Protein AF-0000000074493614 (afdb_homodimer)

Radius of gyration: 27.32 Å; Cα contacts (8 Å, |Δi|>4): 482; chains: 2; bounding box: 63×100×77 Å

Nearest PDB structures (foldseek):
  5j7n-assembly1_A  TM=9.184E-01  e=5.157E-10  Xylella fastidiosa 9a5c
  3guf-assembly1_B  TM=9.221E-01  e=6.507E-09  Xanthomonas citri
  5ds1-assembly1_A-2  TM=8.181E-01  e=7.388E-07  Pisum sativum
  1shs-assembly1_A  TM=9.067E-01  e=5.614E-06  Methanocaldococcus jannaschii
  6ewn-assembly2_B  TM=8.206E-01  e=1.537E-06  Thermostichus vulcanus

Foldseek 3Di:
DPPPPPPPVPCPDVQCVPPPVVLVVVVCCVVPPPPPCPDDPPPPDPVVVVVVVVVVVVVVSVVLVVLVVQAWDWDWDDDPWKIKIKTFAAPDDPVQWDWDDDPQKIKIKGWFDDPDDDPPDDDDDDDHDGTIHMDIHGHDPQWAPVPKDWDDDNRMIMIITTGHDDPPPPPPPPPPD/DPPPPPPPVPCPDVQCVPPPVVLVVVVCCVVPPPPPCPPDPPPPDPVVVVVVVVVVVVVVSVVLVVLVVQAWDWDWDDDPWKIKIKTFAAPDDPVQWDWDDDPQKIKIKGWFDDPDDDPPDDDDDDDHDGTIHMDIGGHDPQWAPVPWDWDDDNRMIMIITTGHPDPPPPPPPPPPD

InterPro domains:
  IPR002068 Alpha crystallin/Hsp20 domain [PF00011] (76-173)
  IPR002068 Alpha crystallin/Hsp20 domain [PS01031] (65-177)
  IPR008978 HSP20-like chaperone [G3DSA:2.60.40.790] (35-176)
  IPR008978 HSP20-like chaperone [SSF49764] (65-174)
  IPR031107 Small heat shock protein [PTHR11527] (45-172)

Sequence (354 aa):
MSLLWNTDPLFNDPFFRTPFPSLLDGYVRSIMQPTLMIGDADSTNQEESTDLNNQQVSTRKRRDLDTFLRGPRVDVTETDKEYVIKADLPGLSKSDVQIHVSDGALTLEGERKHEHEEKTDRRHVVERSFGKFSRRIRLPPDAQVDNAKATMENGVLQIALAKKAPEKEEKKLIALLMSLLWNTDPLFNDPFFRTPFPSLLDGYVRSIMQPTLMIGDADSTNQEESTDLNNQQVSTRKRRDLDTFLRGPRVDVTETDKEYVIKADLPGLSKSDVQIHVSDGALTLEGERKHEHEEKTDRRHVVERSFGKFSRRIRLPPDAQVDNAKATMENGVLQIALAKKAPEKEEKKLIALL

Organism: Spizellomyces punctatus (strain DAOM BR117) (NCBI:txid645134)

Structure (mmCIF, N/CA/C/O backbone):
data_AF-00000000744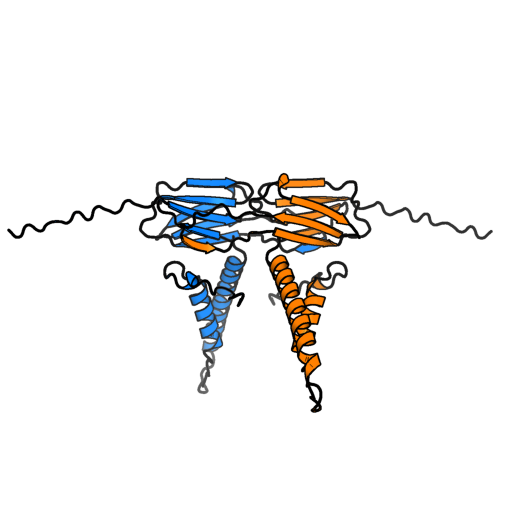93614-model_v1
#
loop_
_entity.id
_entity.type
_entity.pdbx_description
1 polymer 'SHSP domain-containing protein'
#
loop_
_atom_site.group_PDB
_atom_site.id
_atom_site.type_symbol
_atom_site.label_atom_id
_atom_site.label_alt_id
_atom_site.label_comp_id
_atom_site.label_asym_id
_atom_site.label_entity_id
_atom_site.label_seq_id
_atom_site.pdbx_PDB_ins_code
_atom_site.Cartn_x
_atom_site.Cartn_y
_atom_site.Cartn_z
_atom_site.occupancy
_atom_site.B_iso_or_equiv
_atom_site.auth_seq_id
_atom_site.auth_comp_id
_atom_site.auth_asym_id
_atom_site.auth_atom_id
_atom_site.pdbx_PDB_model_num
ATOM 1 N N . MET A 1 1 ? -20.656 9.148 -24.797 1 21.38 1 MET A N 1
ATOM 2 C CA . MET A 1 1 ? -19.812 7.961 -24.875 1 21.38 1 MET A CA 1
ATOM 3 C C . MET A 1 1 ? -19.609 7.328 -23.5 1 21.38 1 MET A C 1
ATOM 5 O O . MET A 1 1 ? -19.312 8.023 -22.531 1 21.38 1 MET A O 1
ATOM 9 N N . SER A 1 2 ? -20.328 6.156 -23.203 1 20.94 2 SER A N 1
ATOM 10 C CA . SER A 1 2 ? -20.75 5.484 -21.984 1 20.94 2 SER A CA 1
ATOM 11 C C . SER A 1 2 ? -19.562 4.969 -21.188 1 20.94 2 SER A C 1
ATOM 13 O O . SER A 1 2 ? -18.688 4.301 -21.75 1 20.94 2 SER A O 1
ATOM 15 N N . LEU A 1 3 ? -18.984 5.707 -20.359 1 24.39 3 LEU A N 1
ATOM 16 C CA . LEU A 1 3 ? -17.812 5.488 -19.5 1 24.39 3 LEU A CA 1
ATOM 17 C C . LEU A 1 3 ? -17.922 4.156 -18.766 1 24.39 3 LEU A C 1
ATOM 19 O O . LEU A 1 3 ? -18.578 4.066 -17.734 1 24.39 3 LEU A O 1
ATOM 23 N N . LEU A 1 4 ? -18.312 2.998 -19.578 1 26.44 4 LEU A N 1
ATOM 24 C CA . LEU A 1 4 ? -18.5 1.604 -19.188 1 26.44 4 LEU A CA 1
ATOM 25 C C . LEU A 1 4 ? -17.375 1.137 -18.297 1 26.44 4 LEU A C 1
ATOM 27 O O . LEU A 1 4 ? -16.203 1.282 -18.641 1 26.44 4 LEU A O 1
ATOM 31 N N . TRP A 1 5 ? -17.5 1.365 -17.047 1 30.39 5 TRP A N 1
ATOM 32 C CA . TRP A 1 5 ? -16.812 0.758 -15.922 1 30.39 5 TRP A CA 1
ATOM 33 C C . TRP A 1 5 ? -16.453 -0.697 -16.219 1 30.39 5 TRP A C 1
ATOM 35 O O . TRP A 1 5 ? -17.344 -1.518 -16.453 1 30.39 5 TRP A O 1
ATOM 45 N N . ASN A 1 6 ? -15.492 -0.91 -17.125 1 29.11 6 ASN A N 1
ATOM 46 C CA . ASN A 1 6 ? -15.055 -2.193 -17.672 1 29.11 6 ASN A CA 1
ATOM 47 C C . ASN A 1 6 ? -14.969 -3.256 -16.578 1 29.11 6 ASN A C 1
ATOM 49 O O . ASN A 1 6 ? -14.258 -3.074 -15.578 1 29.11 6 ASN A O 1
ATOM 53 N N . THR A 1 7 ? -16.047 -3.941 -16.266 1 31.11 7 THR A N 1
ATOM 54 C CA . THR A 1 7 ? -16.203 -5.242 -15.625 1 31.11 7 THR A CA 1
ATOM 55 C C . THR A 1 7 ? -15.062 -6.176 -16.016 1 31.11 7 THR A C 1
ATOM 57 O O . THR A 1 7 ? -14.977 -6.617 -17.156 1 31.11 7 THR A O 1
ATOM 60 N N . ASP A 1 8 ? -13.867 -5.848 -15.68 1 31.48 8 ASP A N 1
ATOM 61 C CA . ASP A 1 8 ? -12.711 -6.656 -16.062 1 31.48 8 ASP A CA 1
ATOM 62 C C . ASP A 1 8 ? -13 -8.148 -15.891 1 31.48 8 ASP A C 1
ATOM 64 O O . ASP A 1 8 ? -13.375 -8.594 -14.805 1 31.48 8 ASP A O 1
ATOM 68 N N . PRO A 1 9 ? -13.562 -8.859 -16.812 1 32.59 9 PRO A N 1
ATOM 69 C CA . PRO A 1 9 ? -13.781 -10.305 -16.922 1 32.59 9 PRO A CA 1
ATOM 70 C C . PRO A 1 9 ? -12.68 -11.117 -16.25 1 32.59 9 PRO A C 1
ATOM 72 O O . PRO A 1 9 ? -12.695 -12.352 -16.297 1 32.59 9 PRO A O 1
ATOM 75 N N . LEU A 1 10 ? -11.617 -10.445 -16.078 1 35 10 LEU A N 1
ATOM 76 C CA . LEU A 1 10 ? -10.445 -11.219 -15.688 1 35 10 LEU A CA 1
ATOM 77 C C . LEU A 1 10 ? -10.68 -11.93 -14.359 1 35 10 LEU A C 1
ATOM 79 O O . LEU A 1 10 ? -9.773 -12.555 -13.812 1 35 10 LEU A O 1
ATOM 83 N N . PHE A 1 11 ? -11.766 -11.688 -13.625 1 36.41 11 PHE A N 1
ATOM 84 C CA . PHE A 1 11 ? -12.078 -12.492 -12.445 1 36.41 11 PHE A CA 1
ATOM 85 C C . PHE A 1 11 ? -12.25 -13.961 -12.82 1 36.41 11 PHE A C 1
ATOM 87 O O . PHE A 1 11 ? -12.242 -14.836 -11.953 1 36.41 11 PHE A O 1
ATOM 94 N N . ASN A 1 12 ? -12.664 -14.219 -14.031 1 32.47 12 ASN A N 1
ATOM 95 C CA . ASN A 1 12 ? -13.078 -15.594 -14.312 1 32.47 12 ASN A CA 1
ATOM 96 C C . ASN A 1 12 ? -11.883 -16.484 -14.625 1 32.47 12 ASN A C 1
ATOM 98 O O . ASN A 1 12 ? -12.047 -17.547 -15.242 1 32.47 12 ASN A O 1
ATOM 102 N N . ASP A 1 13 ? -10.68 -15.953 -14.648 1 38.88 13 ASP A N 1
ATOM 103 C CA . ASP A 1 13 ? -9.672 -16.938 -15.07 1 38.88 13 ASP A CA 1
ATOM 104 C C . ASP A 1 13 ? -9.461 -17.984 -13.992 1 38.88 13 ASP A C 1
ATOM 106 O O . ASP A 1 13 ? -9.289 -17.656 -12.812 1 38.88 13 ASP A O 1
ATOM 110 N N . PRO A 1 14 ? -9.758 -19.234 -14.312 1 39.69 14 PRO A N 1
ATOM 111 C CA . PRO A 1 14 ? -9.742 -20.375 -13.375 1 39.69 14 PRO A CA 1
ATOM 112 C C . PRO A 1 14 ? -8.484 -20.406 -12.508 1 39.69 14 PRO A C 1
ATOM 114 O O . PRO A 1 14 ? -8.445 -21.109 -11.5 1 39.69 14 PRO A O 1
ATOM 117 N N . PHE A 1 15 ? -7.496 -20.016 -13.117 1 41.38 15 PHE A N 1
ATOM 118 C CA . PHE A 1 15 ? -6.344 -20.125 -12.234 1 41.38 15 PHE A CA 1
ATOM 119 C C . PHE A 1 15 ? -6.516 -19.219 -11.016 1 41.38 15 PHE A C 1
ATOM 121 O O . PHE A 1 15 ? -6.008 -19.531 -9.93 1 41.38 15 PHE A O 1
ATOM 128 N N . PHE A 1 16 ? -6.91 -18.016 -11.281 1 46.22 16 PHE A N 1
ATOM 129 C CA . PHE A 1 16 ? -6.836 -17.016 -10.227 1 46.22 16 PHE A CA 1
ATOM 130 C C . PHE A 1 16 ? -8.102 -17.031 -9.383 1 46.22 16 PHE A C 1
ATOM 132 O O . PHE A 1 16 ? -8.992 -16.203 -9.586 1 46.22 16 PHE A O 1
ATOM 139 N N . ARG A 1 17 ? -8.562 -18.188 -9.055 1 40.34 17 ARG A N 1
ATOM 140 C CA . ARG A 1 17 ? -9.719 -18.125 -8.172 1 40.34 17 ARG A CA 1
ATOM 141 C C . ARG A 1 17 ? -9.398 -17.328 -6.91 1 40.34 17 ARG A C 1
ATOM 143 O O . ARG A 1 17 ? -8.406 -17.594 -6.23 1 40.34 17 ARG A O 1
ATOM 150 N N . THR A 1 18 ? -9.828 -16.172 -6.859 1 42.91 18 THR A N 1
ATOM 151 C CA . THR A 1 18 ? -9.773 -15.375 -5.637 1 42.91 18 THR A CA 1
ATOM 152 C C . THR A 1 18 ? -10.141 -16.219 -4.426 1 42.91 18 THR A C 1
ATOM 154 O O . THR A 1 18 ? -11.055 -17.047 -4.488 1 42.91 18 THR A O 1
ATOM 157 N N . PRO A 1 19 ? -9.32 -16.344 -3.502 1 46.25 19 PRO A N 1
ATOM 158 C CA . PRO A 1 19 ? -9.719 -17.141 -2.334 1 46.25 19 PRO A CA 1
ATOM 159 C C . PRO A 1 19 ? -11.141 -16.81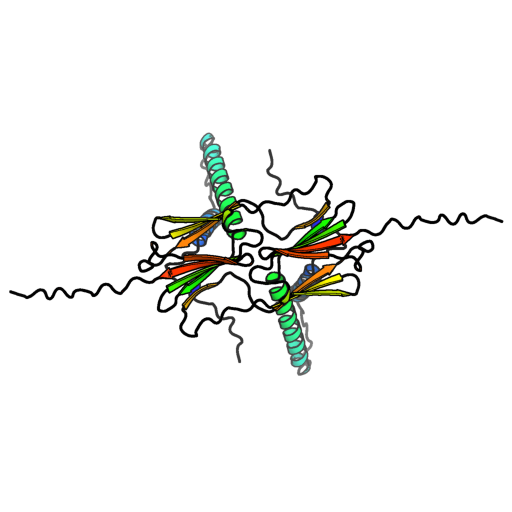2 -1.866 1 46.25 19 PRO A C 1
ATOM 161 O O . PRO A 1 19 ? -11.609 -17.391 -0.881 1 46.25 19 PRO A O 1
ATOM 164 N N . PHE A 1 20 ? -11.758 -15.898 -2.531 1 50.78 20 PHE A N 1
ATOM 165 C CA . PHE A 1 20 ? -13.031 -15.43 -1.98 1 50.78 20 PHE A CA 1
ATOM 166 C C . PHE A 1 20 ? -14.109 -16.484 -2.152 1 50.78 20 PHE A C 1
ATOM 168 O O . PHE A 1 20 ? -15.086 -16.516 -1.396 1 50.78 20 PHE A O 1
ATOM 175 N N . PRO A 1 21 ? -13.938 -17.234 -3.129 1 47.12 21 PRO A N 1
ATOM 176 C CA . PRO A 1 21 ? -15.172 -18.016 -3.244 1 47.12 21 PRO A CA 1
ATOM 177 C C . PRO A 1 21 ? -15.469 -18.844 -1.994 1 47.12 21 PRO A C 1
ATOM 179 O O . PRO A 1 21 ? -16.625 -18.938 -1.569 1 47.12 21 PRO A O 1
ATOM 182 N N . SER A 1 22 ? -14.383 -19.453 -1.645 1 49.44 22 SER A N 1
ATOM 183 C CA . SER A 1 22 ? -14.695 -20.391 -0.567 1 49.44 22 SER A CA 1
ATOM 184 C C . SER A 1 22 ? -15.078 -19.656 0.71 1 49.44 22 SER A C 1
ATOM 186 O O . SER A 1 22 ? -15.961 -20.109 1.451 1 49.44 22 SER A O 1
ATOM 188 N N . LEU A 1 23 ? -14.336 -18.531 0.885 1 49.84 23 LEU A N 1
ATOM 189 C CA . LEU A 1 23 ? -14.695 -17.781 2.08 1 49.84 23 LEU A CA 1
ATOM 190 C C . LEU A 1 23 ? -16.109 -17.219 1.961 1 49.84 23 LEU A C 1
ATOM 192 O O . LEU A 1 23 ? -16.875 -17.25 2.92 1 49.84 23 LEU A O 1
ATOM 196 N N . LEU A 1 24 ? -16.344 -16.688 0.795 1 56.03 24 LEU A N 1
ATOM 197 C CA . LEU A 1 24 ? -17.688 -16.188 0.552 1 56.03 24 LEU A CA 1
ATOM 198 C C . LEU A 1 24 ? -18.703 -17.328 0.54 1 56.03 24 LEU A C 1
ATOM 200 O O . LEU A 1 24 ? -19.828 -17.172 1.029 1 56.03 24 LEU A O 1
ATOM 204 N N . ASP A 1 25 ? -18.234 -18.375 0.046 1 51.41 25 ASP A N 1
ATOM 205 C CA . ASP A 1 25 ? -19.125 -19.531 0 1 51.41 25 ASP A CA 1
ATOM 206 C C . ASP A 1 25 ? -19.438 -20.047 1.406 1 51.41 25 ASP A C 1
ATOM 208 O O . ASP A 1 25 ? -20.578 -20.344 1.725 1 51.41 25 ASP A O 1
ATOM 212 N N . GLY A 1 26 ? -18.391 -20.188 2.236 1 48.47 26 GLY A N 1
ATOM 213 C CA . GLY A 1 26 ? -18.641 -20.594 3.611 1 48.47 26 GLY A CA 1
ATOM 214 C C . GLY A 1 26 ? -19.469 -19.609 4.391 1 48.47 26 GLY A C 1
ATOM 215 O O . GLY A 1 26 ? -20.359 -20 5.16 1 48.47 26 GLY A O 1
ATOM 216 N N . TYR A 1 27 ? -19.141 -18.344 4.129 1 51.03 27 TYR A N 1
ATOM 217 C CA . TYR A 1 27 ? -19.922 -17.297 4.758 1 51.03 27 TYR A CA 1
ATOM 218 C C . TYR A 1 27 ? -21.359 -17.312 4.238 1 51.03 27 TYR A C 1
ATOM 220 O O . TYR A 1 27 ? -22.312 -17.156 5.016 1 51.03 27 TYR A O 1
ATOM 228 N N . VAL A 1 28 ? -21.453 -17.359 2.973 1 51.97 28 VAL A N 1
ATOM 229 C CA . VAL A 1 28 ? -22.766 -17.422 2.357 1 51.97 28 VAL A CA 1
ATOM 230 C C . VAL A 1 28 ? -23.5 -18.672 2.832 1 51.97 28 VAL A C 1
ATOM 232 O O . VAL A 1 28 ? -24.703 -18.625 3.121 1 51.97 28 VAL A O 1
ATOM 235 N N . ARG A 1 29 ? -22.828 -19.734 2.9 1 50 29 ARG A N 1
ATOM 236 C CA . ARG A 1 29 ? -23.469 -20.953 3.373 1 50 29 ARG A CA 1
ATOM 237 C C . ARG A 1 29 ? -23.906 -20.828 4.824 1 50 29 ARG A C 1
ATOM 239 O O . ARG A 1 29 ? -24.984 -21.281 5.199 1 50 29 ARG A O 1
ATOM 246 N N . SER A 1 30 ? -23.078 -20.203 5.613 1 48.66 30 SER A N 1
ATOM 247 C CA . SER A 1 30 ? -23.438 -20.016 7.012 1 48.66 30 SER A CA 1
ATOM 248 C C . SER A 1 30 ? -24.594 -19.031 7.152 1 48.66 30 SER A C 1
ATOM 250 O O . SER A 1 30 ? -25.422 -19.172 8.055 1 48.66 30 SER A O 1
ATOM 252 N N . ILE A 1 31 ? -24.594 -17.969 6.199 1 49.72 31 ILE A N 1
ATOM 253 C CA . ILE A 1 31 ? -25.672 -17 6.242 1 49.72 31 ILE A CA 1
ATOM 254 C C . ILE A 1 31 ? -26.938 -17.625 5.625 1 49.72 31 ILE A C 1
ATOM 256 O O . ILE A 1 31 ? -28.047 -17.406 6.117 1 49.72 31 ILE A O 1
ATOM 260 N N . MET A 1 32 ? -26.75 -18.25 4.613 1 49.72 32 MET A N 1
ATOM 261 C CA . MET A 1 32 ? -27.922 -18.781 3.926 1 49.72 32 MET A CA 1
ATOM 262 C C . MET A 1 32 ? -28.516 -19.953 4.695 1 49.72 32 MET A C 1
ATOM 264 O O . MET A 1 32 ? -29.672 -20.297 4.508 1 49.72 32 MET A O 1
ATOM 268 N N . GLN A 1 33 ? -27.656 -20.875 5.199 1 42.72 33 GLN A N 1
ATOM 269 C CA . GLN A 1 33 ? -28.312 -22.016 5.812 1 42.72 33 GLN A CA 1
ATOM 270 C C . GLN A 1 33 ? -29.062 -21.609 7.074 1 42.72 33 GLN A C 1
ATOM 272 O O . GLN A 1 33 ? -28.453 -21.188 8.062 1 42.72 33 GLN A O 1
ATOM 277 N N . PRO A 1 34 ? -30.219 -21.031 6.828 1 41.03 34 PRO A N 1
ATOM 278 C CA . PRO A 1 34 ? -31.047 -20.953 8.039 1 41.03 34 PRO A CA 1
ATOM 279 C C . PRO A 1 34 ? -31.156 -22.297 8.766 1 41.03 34 PRO A C 1
ATOM 281 O O . PRO A 1 34 ? -31.5 -23.312 8.148 1 41.03 34 PRO A O 1
ATOM 284 N N . THR A 1 35 ? -30.109 -22.703 9.523 1 40.62 35 THR A N 1
ATOM 285 C CA . THR A 1 35 ? -30.422 -23.922 10.266 1 40.62 35 THR A CA 1
AT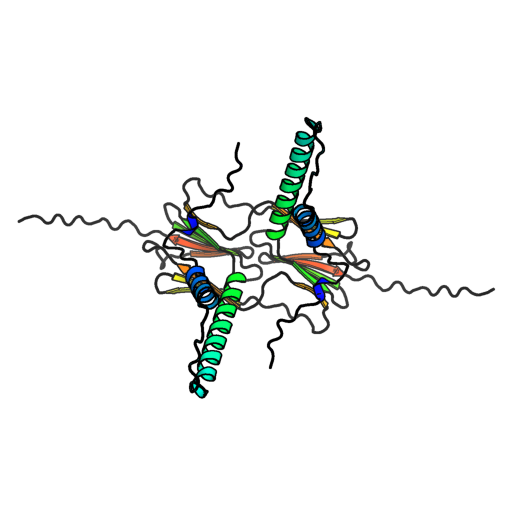OM 286 C C . THR A 1 35 ? -31.812 -23.828 10.883 1 40.62 35 THR A C 1
ATOM 288 O O . THR A 1 35 ? -32.062 -23 11.766 1 40.62 35 THR A O 1
ATOM 291 N N . LEU A 1 36 ? -32.781 -23.781 10.094 1 39.53 36 LEU A N 1
ATOM 292 C CA . LEU A 1 36 ? -34.094 -24.078 10.719 1 39.53 36 LEU A CA 1
ATOM 293 C C . LEU A 1 36 ? -34 -25.328 11.586 1 39.53 36 LEU A C 1
ATOM 295 O O . LEU A 1 36 ? -33.75 -26.422 11.086 1 39.53 36 LEU A O 1
ATOM 299 N N . MET A 1 37 ? -33.219 -25.312 12.695 1 40.53 37 MET A N 1
ATOM 300 C CA . MET A 1 37 ? -33.312 -26.391 13.68 1 40.53 37 MET A CA 1
ATOM 301 C C . MET A 1 37 ? -34.781 -26.625 14.039 1 40.53 37 MET A C 1
ATOM 303 O O . MET A 1 37 ? -35.438 -25.766 14.617 1 40.53 37 MET A O 1
ATOM 307 N N . ILE A 1 38 ? -35.5 -27.078 13.086 1 39.19 38 ILE A N 1
ATOM 308 C CA . ILE A 1 38 ? -36.688 -27.75 13.578 1 39.19 38 ILE A CA 1
ATOM 309 C C . ILE A 1 38 ? -36.281 -28.781 14.641 1 39.19 38 ILE A C 1
ATOM 311 O O . ILE A 1 38 ? -35.812 -29.859 14.312 1 39.19 38 ILE A O 1
ATOM 315 N N . GLY A 1 39 ? -35.312 -28.484 15.555 1 37.88 39 GLY A N 1
ATOM 316 C CA . GLY A 1 39 ? -35.094 -29.453 16.609 1 37.88 39 GLY A CA 1
ATOM 317 C C . GLY A 1 39 ? -36.344 -29.938 17.281 1 37.88 39 GLY A C 1
ATOM 318 O O . GLY A 1 39 ? -37.281 -29.156 17.531 1 37.88 39 GLY A O 1
ATOM 319 N N . ASP A 1 40 ? -36.781 -31.125 16.938 1 40.69 40 ASP A N 1
ATOM 320 C CA . ASP A 1 40 ? -37.469 -31.953 17.922 1 40.69 40 ASP A CA 1
ATOM 321 C C . ASP A 1 40 ? -36.844 -31.797 19.312 1 40.69 40 ASP A C 1
ATOM 323 O O . ASP A 1 40 ? -35.688 -31.375 19.438 1 40.69 40 ASP A O 1
ATOM 327 N N . ALA A 1 41 ? -37.625 -32 20.531 1 35.94 41 ALA A N 1
ATOM 328 C CA . ALA A 1 41 ? -37.562 -31.75 21.969 1 35.94 41 ALA A CA 1
ATOM 329 C C . ALA A 1 41 ? -36.219 -32.219 22.547 1 35.94 41 ALA A C 1
ATOM 331 O O . ALA A 1 41 ? -35.625 -31.531 23.375 1 35.94 41 ALA A O 1
ATOM 332 N N . ASP A 1 42 ? -35.812 -33.531 22.531 1 39.38 42 ASP A N 1
ATOM 333 C CA . ASP A 1 42 ? -34.906 -34 23.594 1 39.38 42 ASP A CA 1
ATOM 334 C C . ASP A 1 42 ? -33.469 -33.531 23.328 1 39.38 42 ASP A C 1
ATOM 336 O O . ASP A 1 42 ? -32.531 -34.219 23.672 1 39.38 42 ASP A O 1
ATOM 340 N N . SER A 1 43 ? -33.125 -32.781 22.297 1 45.91 43 SER A N 1
ATOM 341 C CA . SER A 1 43 ? -31.797 -32.531 21.75 1 45.91 43 SER A CA 1
ATOM 342 C C . SER A 1 43 ? -30.984 -31.625 22.656 1 45.91 43 SER A C 1
ATOM 344 O O . SER A 1 43 ? -30.969 -30.406 22.453 1 45.91 43 SER A O 1
ATOM 346 N N . THR A 1 44 ? -30.922 -31.906 23.875 1 42.75 44 THR A N 1
ATOM 347 C CA . THR A 1 44 ? -30.266 -31.078 24.891 1 42.75 44 THR A CA 1
ATOM 348 C C . THR A 1 44 ? -28.828 -30.766 24.484 1 42.75 44 THR A C 1
ATOM 350 O O . THR A 1 44 ? -28.406 -29.609 24.516 1 42.75 44 THR A O 1
ATOM 353 N N . ASN A 1 45 ? -27.812 -31.688 24.844 1 43.59 45 ASN A N 1
ATOM 354 C CA . ASN A 1 45 ? -26.422 -31.422 25.219 1 43.59 45 ASN A CA 1
ATOM 355 C C . ASN A 1 45 ? -25.547 -31.156 23.984 1 43.59 45 ASN A C 1
ATOM 357 O O . ASN A 1 45 ? -24.359 -30.891 24.125 1 43.59 45 ASN A O 1
ATOM 361 N N . GLN A 1 46 ? -25.828 -31.688 22.812 1 43.84 46 GLN A N 1
ATOM 362 C CA . GLN A 1 46 ? -24.844 -31.609 21.734 1 43.84 46 GLN A CA 1
ATOM 363 C C . GLN A 1 46 ? -24.781 -30.188 21.156 1 43.84 46 GLN A C 1
ATOM 365 O O . GLN A 1 46 ? -23.953 -29.906 20.281 1 43.84 46 GLN A O 1
ATOM 370 N N . GLU A 1 47 ? -25.594 -29.375 21.516 1 50.59 47 GLU A N 1
ATOM 371 C CA . GLU A 1 47 ? -25.641 -28.047 20.906 1 50.59 47 GLU A CA 1
ATOM 372 C C . GLU A 1 47 ? -24.391 -27.234 21.234 1 50.59 47 GLU A C 1
ATOM 374 O O . GLU A 1 47 ? -23.953 -26.406 20.422 1 50.59 47 GLU A O 1
ATOM 379 N N . GLU A 1 48 ? -23.844 -27.625 22.359 1 51.41 48 GLU A N 1
ATOM 380 C CA . GLU A 1 48 ? -22.766 -26.734 22.797 1 51.41 48 GLU A CA 1
ATOM 381 C C . GLU A 1 48 ? -21.5 -26.938 21.953 1 51.41 48 GLU A C 1
ATOM 383 O O . GLU A 1 48 ? -20.812 -25.969 21.625 1 51.41 48 GLU A O 1
ATOM 388 N N . SER A 1 49 ? -21.219 -28.219 21.578 1 53.59 49 SER A N 1
ATOM 389 C CA . SER A 1 49 ? -19.969 -28.484 20.875 1 53.59 49 SER A CA 1
ATOM 390 C C . SER A 1 49 ? -20.016 -27.938 19.453 1 53.59 49 SER A C 1
ATOM 392 O O . SER A 1 49 ? -19 -27.469 18.922 1 53.59 49 SER A O 1
ATOM 394 N N . THR A 1 50 ? -21.219 -27.938 18.922 1 55.03 50 THR A N 1
ATOM 395 C CA . THR A 1 50 ? -21.344 -27.484 17.547 1 55.03 50 THR A CA 1
ATOM 396 C C . THR A 1 50 ? -21.156 -25.984 17.453 1 55.03 50 THR A C 1
ATOM 398 O O . THR A 1 50 ? -20.547 -25.484 16.5 1 55.03 50 THR A O 1
ATOM 401 N N . ASP A 1 51 ? -21.547 -25.359 18.578 1 56.5 51 ASP A N 1
ATOM 402 C CA . ASP A 1 51 ? -21.469 -23.906 18.562 1 56.5 51 ASP A CA 1
ATOM 403 C C . ASP A 1 51 ? -20.016 -23.438 18.688 1 56.5 51 ASP A C 1
ATOM 405 O O . ASP A 1 51 ? -19.609 -22.469 18.016 1 56.5 51 ASP A O 1
ATOM 409 N N . LEU A 1 52 ? -19.219 -24.281 19.422 1 57.69 52 LEU A N 1
ATOM 410 C CA . LEU A 1 52 ? -17.828 -23.891 19.625 1 57.69 52 LEU A CA 1
ATOM 411 C C . LEU A 1 52 ? -17.016 -24.078 18.359 1 57.69 52 LEU A C 1
ATOM 413 O O . LEU A 1 52 ? -16.141 -23.266 18.031 1 57.69 52 LEU A O 1
ATOM 417 N N . ASN A 1 53 ? -17.297 -25.25 17.719 1 58.72 53 ASN A N 1
ATOM 418 C CA . ASN A 1 53 ? -16.609 -25.547 16.469 1 58.72 53 ASN A CA 1
ATOM 419 C C . ASN A 1 53 ? -16.938 -24.5 15.406 1 58.72 53 ASN A C 1
ATOM 421 O O . ASN A 1 53 ? -16.047 -24.047 14.68 1 58.72 53 ASN A O 1
ATOM 425 N N . ASN A 1 54 ? -18.172 -24.125 15.422 1 62.47 54 ASN A N 1
ATOM 426 C CA . ASN A 1 54 ? -18.609 -23.125 14.445 1 62.47 54 ASN A CA 1
ATOM 427 C C . ASN A 1 54 ? -18 -21.75 14.734 1 62.47 54 ASN A C 1
ATOM 429 O O . ASN A 1 54 ? -17.625 -21.031 13.805 1 62.47 54 ASN A O 1
ATOM 433 N N . GLN A 1 55 ? -17.781 -21.562 16.016 1 63.97 55 GLN A N 1
ATOM 434 C CA . GLN A 1 55 ? -17.203 -20.281 16.406 1 63.97 55 GLN A CA 1
ATOM 435 C C . GLN A 1 55 ? -15.719 -20.219 16.047 1 63.97 55 GLN A C 1
ATOM 437 O O . GLN A 1 55 ? -15.219 -19.188 15.602 1 63.97 55 GLN A O 1
ATOM 442 N N . GLN A 1 56 ? -15.031 -21.391 16.266 1 66.5 56 GLN A N 1
ATOM 443 C CA . GLN A 1 56 ? -13.609 -21.453 15.961 1 66.5 56 GLN A CA 1
ATOM 444 C C . GLN A 1 56 ? -13.367 -21.328 14.461 1 66.5 56 GLN A C 1
ATOM 446 O O . GLN A 1 56 ? -12.438 -20.625 14.031 1 66.5 56 GLN A O 1
ATOM 451 N N . VAL A 1 57 ? -14.242 -22 13.766 1 64.56 57 VAL A N 1
ATOM 452 C CA . VAL A 1 57 ? -14.102 -21.953 12.312 1 64.56 57 VAL A CA 1
ATOM 453 C C . VAL A 1 57 ? -14.383 -20.531 11.82 1 64.56 57 VAL A C 1
ATOM 455 O O . VAL A 1 57 ? -13.688 -20.016 10.938 1 64.56 57 VAL A O 1
ATOM 458 N N . SER A 1 58 ? -15.281 -19.906 12.516 1 67.44 58 SER A N 1
ATOM 459 C CA . SER A 1 58 ? -15.672 -18.562 12.125 1 67.44 58 SER A CA 1
ATOM 460 C C . SER A 1 58 ? -14.57 -17.547 12.43 1 67.44 58 SER A C 1
ATOM 462 O O . SER A 1 58 ? -14.289 -16.672 11.617 1 67.44 58 SER A O 1
ATOM 464 N N . THR A 1 59 ? -13.828 -17.844 13.555 1 72 59 THR A N 1
ATOM 465 C CA . THR A 1 59 ? -12.789 -16.906 13.945 1 72 59 THR A CA 1
ATOM 466 C C . THR A 1 59 ? -11.578 -17.031 13.023 1 72 59 THR A C 1
ATOM 468 O O . THR A 1 59 ? -10.984 -16.031 12.625 1 72 59 THR A O 1
ATOM 471 N N . ARG A 1 60 ? -11.227 -18.219 12.68 1 68.06 60 ARG A N 1
ATOM 472 C CA . ARG A 1 60 ? -10.078 -18.438 11.805 1 68.06 60 ARG A CA 1
ATOM 473 C C . ARG A 1 60 ? -10.336 -17.875 10.414 1 68.06 60 ARG A C 1
ATOM 475 O O . ARG A 1 60 ? -9.461 -17.219 9.836 1 68.06 60 ARG A O 1
ATOM 482 N N . LYS A 1 61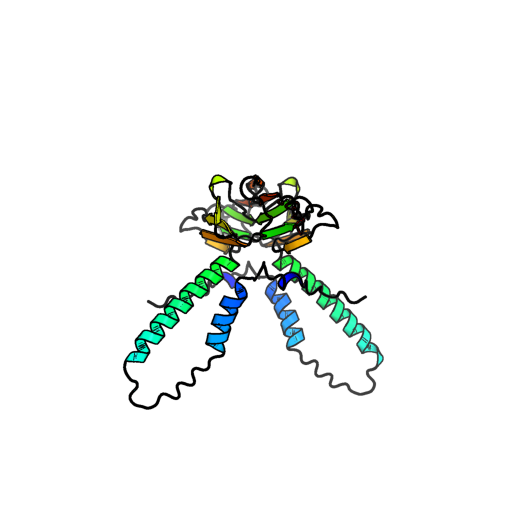 ? -11.477 -18.172 9.969 1 69.88 61 LYS A N 1
ATOM 483 C CA . LYS A 1 61 ? -11.828 -17.672 8.641 1 69.88 61 LYS A CA 1
ATOM 484 C C . LYS A 1 61 ? -11.805 -16.141 8.602 1 69.88 61 LYS A C 1
ATOM 486 O O . LYS A 1 61 ? -11.383 -15.555 7.609 1 69.88 61 LYS A O 1
ATOM 491 N N . ARG A 1 62 ? -12.172 -15.562 9.617 1 69.44 62 ARG A N 1
ATOM 492 C CA . ARG A 1 62 ? -12.18 -14.109 9.688 1 69.44 62 ARG A CA 1
ATOM 493 C C . ARG A 1 62 ? -10.766 -13.547 9.719 1 69.44 62 ARG A C 1
ATOM 495 O O . ARG A 1 62 ? -10.469 -12.539 9.07 1 69.44 62 ARG A O 1
ATOM 502 N N . ARG A 1 63 ? -9.961 -14.305 10.445 1 74.12 63 ARG A N 1
ATOM 503 C CA . ARG A 1 63 ? -8.57 -13.875 10.547 1 74.12 63 ARG A CA 1
ATOM 504 C C . ARG A 1 63 ? -7.863 -13.992 9.195 1 74.12 63 ARG A C 1
ATOM 506 O O . ARG A 1 63 ? -7.102 -13.102 8.812 1 74.12 63 ARG A O 1
ATOM 513 N N . ASP A 1 64 ? -8.109 -15.086 8.609 1 70.75 64 ASP A N 1
ATOM 514 C CA . ASP A 1 64 ? -7.52 -15.305 7.289 1 70.75 64 ASP A CA 1
ATOM 515 C C . ASP A 1 64 ? -8 -14.258 6.293 1 70.75 64 ASP A C 1
ATOM 517 O O . ASP A 1 64 ? -7.219 -13.773 5.465 1 70.75 64 ASP A O 1
ATOM 521 N N . LEU A 1 65 ? -9.25 -13.938 6.441 1 73.25 65 LEU A N 1
ATOM 522 C CA . LEU A 1 65 ? -9.82 -12.914 5.57 1 73.25 65 LEU A CA 1
ATOM 523 C C . LEU A 1 65 ? -9.188 -11.555 5.844 1 73.25 65 LEU A C 1
ATOM 525 O O . LEU A 1 65 ? -8.875 -10.805 4.914 1 73.25 65 LEU A O 1
ATOM 529 N N . ASP A 1 66 ? -9.008 -11.352 7.027 1 72 66 ASP A N 1
ATOM 530 C CA . ASP A 1 66 ? -8.398 -10.086 7.426 1 72 66 ASP A CA 1
ATOM 531 C C . ASP A 1 66 ? -6.965 -9.984 6.914 1 72 66 ASP A C 1
ATOM 533 O O . ASP A 1 66 ? -6.566 -8.953 6.367 1 72 66 ASP A O 1
ATOM 537 N N . THR A 1 67 ? -6.242 -11.07 7.066 1 72.44 67 THR A N 1
ATOM 538 C CA . THR A 1 67 ? -4.859 -11.117 6.613 1 72.44 67 THR A CA 1
ATOM 539 C C . THR A 1 67 ? -4.781 -10.945 5.098 1 72.44 67 THR A C 1
ATOM 541 O O . THR A 1 67 ? -3.895 -10.258 4.59 1 72.44 67 THR A O 1
ATOM 544 N N . PHE A 1 68 ? -5.777 -11.555 4.539 1 73.06 68 PHE A N 1
ATOM 545 C CA . PHE A 1 68 ? -5.836 -11.43 3.088 1 73.06 68 PHE A CA 1
ATOM 546 C C . PHE A 1 68 ? -6.105 -9.992 2.676 1 73.06 68 PHE A C 1
ATOM 548 O O . PHE A 1 68 ? -5.43 -9.453 1.792 1 73.06 68 PHE A O 1
ATOM 555 N N . LEU A 1 69 ? -6.934 -9.398 3.365 1 74.56 69 LEU A N 1
ATOM 556 C CA . LEU A 1 69 ? -7.352 -8.047 3.006 1 74.56 69 LEU A CA 1
ATOM 557 C C . LEU A 1 69 ? -6.266 -7.035 3.348 1 74.56 69 LEU A C 1
ATOM 559 O O . LEU A 1 69 ? -6.188 -5.973 2.732 1 74.56 69 LEU A O 1
ATOM 563 N N . ARG A 1 70 ? -5.398 -7.539 4.262 1 80.19 70 ARG A N 1
ATOM 564 C CA . ARG A 1 70 ? -4.344 -6.629 4.699 1 80.19 70 ARG A CA 1
ATOM 565 C C . ARG A 1 70 ? -3.006 -6.992 4.062 1 80.19 70 ARG A C 1
ATOM 567 O O . ARG A 1 70 ? -1.983 -6.371 4.359 1 80.19 70 ARG A O 1
ATOM 574 N N . GLY A 1 71 ? -3.049 -8.039 3.285 1 88.69 71 GLY A N 1
ATOM 575 C CA . GLY A 1 71 ? -1.826 -8.492 2.641 1 88.69 71 GLY A CA 1
ATOM 576 C C . GLY A 1 71 ? -1.384 -7.594 1.501 1 88.69 71 GLY A C 1
ATOM 577 O O . GLY A 1 71 ? -2.074 -6.633 1.157 1 88.69 71 GLY A O 1
ATOM 578 N N . PRO A 1 72 ? -0.179 -7.883 0.932 1 94.94 72 PRO A N 1
ATOM 579 C CA . PRO A 1 72 ? 0.335 -7.02 -0.135 1 94.94 72 PRO A CA 1
ATOM 580 C C . PRO A 1 72 ? -0.539 -7.047 -1.387 1 94.94 72 PRO A C 1
ATOM 582 O O . PRO A 1 72 ? -1.094 -8.094 -1.736 1 94.94 72 PRO A O 1
ATOM 585 N N . ARG A 1 73 ? -0.756 -5.926 -1.962 1 93.31 73 ARG A N 1
ATOM 586 C CA . ARG A 1 73 ? -1.351 -5.848 -3.293 1 93.31 73 ARG A CA 1
ATOM 587 C C . ARG A 1 73 ? -0.392 -6.383 -4.352 1 93.31 73 ARG A C 1
ATOM 589 O O . ARG A 1 73 ? 0.797 -6.055 -4.34 1 93.31 73 ARG A O 1
ATOM 596 N N . VAL A 1 74 ? -0.909 -7.164 -5.289 1 95.62 74 VAL A N 1
ATOM 597 C CA . VAL A 1 74 ? -0.021 -7.84 -6.23 1 95.62 74 VAL A CA 1
ATOM 598 C C . VAL A 1 74 ? -0.537 -7.648 -7.656 1 95.62 74 VAL A C 1
ATOM 600 O O . VAL A 1 74 ? -1.748 -7.605 -7.883 1 95.62 74 VAL A O 1
ATOM 603 N N . ASP A 1 75 ? 0.391 -7.5 -8.547 1 94.88 75 ASP A N 1
ATOM 604 C CA . ASP A 1 75 ? 0.116 -7.605 -9.969 1 94.88 75 ASP A CA 1
ATOM 605 C C . ASP A 1 75 ? 0.77 -8.852 -10.57 1 94.88 75 ASP A C 1
ATOM 607 O O . ASP A 1 75 ? 1.901 -9.188 -10.219 1 94.88 75 ASP A O 1
ATOM 611 N N . VAL A 1 76 ? 0.068 -9.5 -11.406 1 95.25 76 VAL A N 1
ATOM 612 C CA . VAL A 1 76 ? 0.631 -10.609 -12.172 1 95.25 76 VAL A CA 1
ATOM 613 C C . VAL A 1 76 ? 0.473 -10.336 -13.664 1 95.25 76 VAL A C 1
ATOM 615 O O . VAL A 1 76 ? -0.648 -10.242 -14.164 1 95.25 76 VAL A O 1
ATOM 618 N N . THR A 1 77 ? 1.53 -10.273 -14.359 1 94.5 77 THR A N 1
ATOM 619 C CA . THR A 1 77 ? 1.552 -9.977 -15.789 1 94.5 77 THR A CA 1
ATOM 620 C C . THR A 1 77 ? 2.232 -11.109 -16.562 1 94.5 77 THR A C 1
ATOM 622 O O . THR A 1 77 ? 3.248 -11.648 -16.109 1 94.5 77 THR A O 1
ATOM 625 N N . GLU A 1 78 ? 1.666 -11.383 -17.625 1 93.88 78 GLU A N 1
ATOM 626 C CA . GLU A 1 78 ? 2.213 -12.406 -18.516 1 93.88 78 GLU A CA 1
ATOM 627 C C . GLU A 1 78 ? 2.686 -11.797 -19.844 1 93.88 78 GLU A C 1
ATOM 629 O O . GLU A 1 78 ? 1.924 -11.102 -20.516 1 93.88 78 GLU A O 1
ATOM 634 N N . THR A 1 79 ? 3.883 -12.016 -20.203 1 92.12 79 THR A N 1
ATOM 635 C CA . THR A 1 79 ? 4.426 -11.656 -21.516 1 92.12 79 THR A CA 1
ATOM 636 C C . THR A 1 79 ? 4.68 -12.906 -22.359 1 92.12 79 THR A C 1
ATOM 638 O O . THR A 1 79 ? 4.352 -14.016 -21.938 1 92.12 79 THR A O 1
ATOM 641 N N . ASP A 1 80 ? 5.195 -12.656 -23.5 1 90.44 80 ASP A N 1
ATOM 642 C CA . ASP A 1 80 ? 5.504 -13.805 -24.344 1 90.44 80 ASP A CA 1
ATOM 643 C C . ASP A 1 80 ? 6.625 -14.648 -23.75 1 90.44 80 ASP A C 1
ATOM 645 O O . ASP A 1 80 ? 6.68 -15.859 -23.953 1 90.44 80 ASP A O 1
ATOM 649 N N . LYS A 1 81 ? 7.387 -14.07 -22.922 1 92.12 81 LYS A N 1
ATOM 650 C CA . LYS A 1 81 ? 8.602 -14.742 -22.484 1 92.12 81 LYS A CA 1
ATOM 651 C C . LYS A 1 81 ? 8.523 -15.102 -21 1 92.12 81 LYS A C 1
ATOM 653 O O . LYS A 1 81 ? 9.195 -16.031 -20.547 1 92.12 81 LYS A O 1
ATOM 658 N N . GLU A 1 82 ? 7.734 -14.344 -20.281 1 94.81 82 GLU A N 1
ATOM 659 C CA . GLU A 1 82 ? 7.82 -14.547 -18.828 1 94.81 82 GLU A CA 1
ATOM 660 C C . GLU A 1 82 ? 6.535 -14.117 -18.141 1 94.81 82 GLU A C 1
ATOM 662 O O . GLU A 1 82 ? 5.668 -13.5 -18.75 1 94.81 82 GLU A O 1
ATOM 667 N N . TYR A 1 83 ? 6.434 -14.555 -16.875 1 94.81 83 TYR A N 1
ATOM 668 C CA . TYR A 1 83 ? 5.477 -14.023 -15.898 1 94.81 83 TYR A CA 1
ATOM 669 C C . TYR A 1 83 ? 6.156 -13.078 -14.922 1 94.81 83 TYR A C 1
ATOM 671 O O . TYR A 1 83 ? 7.23 -13.383 -14.398 1 94.81 83 TYR A O 1
ATOM 679 N N . VAL A 1 84 ? 5.512 -11.977 -14.766 1 95.94 84 VAL A N 1
ATOM 680 C CA . VAL A 1 84 ? 6.066 -11.008 -13.828 1 95.94 84 VAL A CA 1
ATOM 681 C C . VAL A 1 84 ? 5.07 -10.758 -12.695 1 95.94 84 VAL A C 1
ATOM 683 O O . VAL A 1 84 ? 3.922 -10.391 -12.945 1 95.94 84 VAL A O 1
ATOM 686 N N . ILE A 1 85 ? 5.527 -10.977 -11.469 1 96.5 85 ILE A N 1
ATOM 687 C CA . ILE A 1 85 ? 4.742 -10.711 -10.266 1 96.5 85 ILE A CA 1
ATOM 688 C C . ILE A 1 85 ? 5.336 -9.516 -9.516 1 96.5 85 ILE A C 1
ATOM 690 O O . ILE A 1 85 ? 6.531 -9.508 -9.203 1 96.5 85 ILE A O 1
ATOM 694 N N . LYS A 1 86 ? 4.512 -8.555 -9.305 1 96.88 86 LYS A N 1
ATOM 695 C CA . LYS A 1 86 ? 4.926 -7.406 -8.508 1 96.88 86 LYS A CA 1
ATOM 696 C C . LYS A 1 86 ? 4.066 -7.27 -7.254 1 96.88 86 LYS A C 1
ATOM 698 O O . LYS A 1 86 ? 2.844 -7.398 -7.312 1 96.88 86 LYS A O 1
ATOM 703 N N . ALA A 1 87 ? 4.66 -7.023 -6.105 1 97.25 87 ALA A N 1
ATOM 704 C CA . ALA A 1 87 ? 3.959 -6.875 -4.832 1 97.25 87 ALA A CA 1
ATOM 705 C C . ALA A 1 87 ? 4.391 -5.602 -4.113 1 97.25 87 ALA A C 1
ATOM 707 O O . ALA A 1 87 ? 5.582 -5.293 -4.043 1 97.25 87 ALA A O 1
ATOM 708 N N . ASP A 1 88 ? 3.424 -4.898 -3.664 1 97 88 ASP A N 1
ATOM 709 C CA . ASP A 1 88 ? 3.707 -3.734 -2.83 1 97 88 ASP A CA 1
ATOM 710 C C . ASP A 1 88 ? 4.023 -4.152 -1.396 1 97 88 ASP A C 1
ATOM 712 O O . ASP A 1 88 ? 3.168 -4.703 -0.702 1 97 88 ASP A O 1
ATOM 716 N N . LEU A 1 89 ? 5.238 -3.822 -0.946 1 97.56 89 LEU A N 1
ATOM 717 C CA . LEU A 1 89 ? 5.699 -4.152 0.399 1 97.56 89 LEU A CA 1
ATOM 718 C C . LEU A 1 89 ? 6.445 -2.975 1.02 1 97.56 89 LEU A C 1
ATOM 720 O O . LEU A 1 89 ? 7.625 -3.096 1.368 1 97.56 89 LEU A O 1
ATOM 724 N N . PRO A 1 90 ? 5.758 -1.917 1.188 1 97.25 90 PRO A N 1
ATOM 725 C CA . PRO A 1 90 ? 6.441 -0.735 1.718 1 97.25 90 PRO A CA 1
ATOM 726 C C . PRO A 1 90 ? 7.039 -0.971 3.104 1 97.25 90 PRO A C 1
ATOM 728 O O . PRO A 1 90 ? 6.379 -1.543 3.975 1 97.25 90 PRO A O 1
ATOM 731 N N . GLY A 1 91 ? 8.234 -0.492 3.275 1 96.31 91 GLY A N 1
ATOM 732 C CA . GLY A 1 91 ? 8.898 -0.568 4.566 1 96.31 91 GLY A CA 1
ATOM 733 C C . GLY A 1 91 ? 9.727 -1.828 4.742 1 96.31 91 GLY A C 1
ATOM 734 O O . GLY A 1 91 ? 10.453 -1.97 5.727 1 96.31 91 GLY A O 1
ATOM 735 N N . LEU A 1 92 ? 9.648 -2.695 3.766 1 96.56 92 LEU A N 1
ATOM 736 C CA . LEU A 1 92 ? 10.344 -3.969 3.918 1 96.56 92 LEU A CA 1
ATOM 737 C C . LEU A 1 92 ? 11.539 -4.051 2.971 1 96.56 92 LEU A C 1
ATOM 739 O O . LEU A 1 92 ? 11.555 -3.389 1.932 1 96.56 92 LEU A O 1
ATOM 743 N N . SER A 1 93 ? 12.469 -4.844 3.406 1 95.38 93 SER A N 1
ATOM 744 C CA . SER A 1 93 ? 13.609 -5.195 2.568 1 95.38 93 SER A CA 1
ATOM 745 C C . SER A 1 93 ? 13.57 -6.664 2.166 1 95.38 93 SER A C 1
ATOM 747 O O . SER A 1 93 ? 12.695 -7.41 2.604 1 95.38 93 SER A O 1
ATOM 749 N N . LYS A 1 94 ? 14.523 -7.008 1.331 1 94.12 94 LYS A N 1
ATOM 750 C CA . LYS A 1 94 ? 14.602 -8.383 0.833 1 94.12 94 LYS A CA 1
ATOM 751 C C . LYS A 1 94 ? 14.711 -9.375 1.983 1 94.12 94 LYS A C 1
ATOM 753 O O . LYS A 1 94 ? 14.164 -10.477 1.909 1 94.12 94 LYS A O 1
ATOM 758 N N . SER A 1 95 ? 15.383 -8.969 3.062 1 95.12 95 SER A N 1
ATOM 759 C CA . SER A 1 95 ? 15.617 -9.867 4.184 1 95.12 95 SER A CA 1
ATOM 760 C C . SER A 1 95 ? 14.344 -10.102 4.984 1 95.12 95 SER A C 1
ATOM 762 O O . SER A 1 95 ? 14.266 -11.047 5.77 1 95.12 95 SER A O 1
ATOM 764 N N . ASP A 1 96 ? 13.352 -9.305 4.766 1 96 96 ASP A N 1
ATOM 765 C CA . ASP A 1 96 ? 12.117 -9.375 5.547 1 96 96 ASP A CA 1
ATOM 766 C C . ASP A 1 96 ? 11.086 -10.266 4.855 1 96 96 ASP A C 1
ATOM 768 O O . ASP A 1 96 ? 9.992 -10.477 5.383 1 96 96 ASP A O 1
ATOM 772 N N . VAL A 1 97 ? 11.445 -10.773 3.695 1 97 97 VAL A N 1
ATOM 773 C CA . VAL A 1 97 ? 10.445 -11.477 2.889 1 97 97 VAL A CA 1
ATOM 774 C C . VAL A 1 97 ? 10.969 -12.859 2.52 1 97 97 VAL A C 1
ATOM 776 O O . VAL A 1 97 ? 12.117 -13.016 2.115 1 97 97 VAL A O 1
ATOM 779 N N . GLN A 1 98 ? 10.133 -13.812 2.709 1 97.31 98 GLN A N 1
ATOM 780 C CA . GLN A 1 98 ? 10.406 -15.18 2.271 1 97.31 98 GLN A CA 1
ATOM 781 C C . GLN A 1 98 ? 9.5 -15.578 1.112 1 97.31 98 GLN A C 1
ATOM 783 O O . GLN A 1 98 ? 8.297 -15.305 1.139 1 97.31 98 GLN A O 1
ATOM 788 N N . ILE A 1 99 ? 10.086 -16.203 0.147 1 96.81 99 ILE A N 1
ATOM 789 C CA . ILE A 1 99 ? 9.344 -16.672 -1.023 1 96.81 99 ILE A CA 1
ATOM 790 C C . ILE A 1 99 ? 9.531 -18.172 -1.194 1 96.81 99 ILE A C 1
ATOM 792 O O . ILE A 1 99 ? 10.656 -18.672 -1.171 1 96.81 99 ILE A O 1
ATOM 796 N N . HIS A 1 100 ? 8.531 -18.859 -1.334 1 95.31 100 HIS A N 1
ATOM 797 C CA . HIS A 1 100 ? 8.648 -20.281 -1.616 1 95.31 100 HIS A CA 1
ATOM 798 C C . HIS A 1 100 ? 7.609 -20.734 -2.633 1 95.31 100 HIS A C 1
ATOM 800 O O . HIS A 1 100 ? 6.543 -20.125 -2.75 1 95.31 100 HIS A O 1
ATOM 806 N N . VAL A 1 101 ? 7.977 -21.703 -3.377 1 94.25 101 VAL A N 1
ATOM 807 C CA . VAL A 1 101 ? 7.078 -22.281 -4.367 1 94.25 101 VAL A CA 1
ATOM 808 C C . VAL A 1 101 ? 6.812 -23.75 -4.023 1 94.25 101 VAL A C 1
ATOM 810 O O . VAL A 1 101 ? 7.75 -24.531 -3.838 1 94.25 101 VAL A O 1
ATOM 813 N N . SER A 1 102 ? 5.555 -24.047 -3.877 1 93.25 102 SER A N 1
ATOM 814 C CA . SER A 1 102 ? 5.129 -25.422 -3.633 1 93.25 102 SER A CA 1
ATOM 815 C C . SER A 1 102 ? 3.723 -25.656 -4.168 1 93.25 102 SER A C 1
ATOM 817 O O . SER A 1 102 ? 2.879 -24.766 -4.145 1 93.25 102 SER A O 1
ATOM 819 N N . ASP A 1 103 ? 3.549 -26.797 -4.676 1 91.31 103 ASP A N 1
ATOM 820 C CA . ASP A 1 103 ? 2.234 -27.234 -5.141 1 91.31 103 ASP A CA 1
ATOM 821 C C . ASP A 1 103 ? 1.674 -26.266 -6.18 1 91.31 103 ASP A C 1
ATOM 823 O O . ASP A 1 103 ? 0.519 -25.844 -6.086 1 91.31 103 ASP A O 1
ATOM 827 N N . GLY A 1 104 ? 2.561 -25.75 -7.02 1 91.5 104 GLY A N 1
ATOM 828 C CA . GLY A 1 104 ? 2.141 -24.922 -8.141 1 91.5 104 GLY A CA 1
ATOM 829 C C . GLY A 1 104 ? 1.785 -23.5 -7.734 1 91.5 104 GLY A C 1
ATOM 830 O O . GLY A 1 104 ? 1.102 -22.797 -8.477 1 91.5 104 GLY A O 1
ATOM 831 N N . ALA A 1 105 ? 2.213 -23.188 -6.535 1 94.81 105 ALA A N 1
ATOM 832 C CA . ALA A 1 105 ? 1.873 -21.844 -6.074 1 94.81 105 ALA A CA 1
ATOM 833 C C . ALA A 1 105 ? 3.088 -21.156 -5.461 1 94.81 105 ALA A C 1
ATOM 835 O O . ALA A 1 105 ? 3.922 -21.797 -4.824 1 94.81 105 ALA A O 1
ATOM 836 N N . LEU A 1 106 ? 3.148 -19.938 -5.719 1 96.06 106 LEU A N 1
ATOM 837 C CA . LEU A 1 106 ? 4.152 -19.094 -5.09 1 96.06 106 LEU A CA 1
ATOM 838 C C . LEU A 1 106 ? 3.592 -18.438 -3.832 1 96.06 106 LEU A C 1
ATOM 840 O O . LEU A 1 106 ? 2.504 -17.859 -3.859 1 96.06 106 LEU A O 1
ATOM 844 N N . THR A 1 107 ? 4.238 -18.578 -2.715 1 95.19 107 THR A N 1
ATOM 845 C CA . THR A 1 107 ? 3.793 -17.969 -1.463 1 95.19 107 THR A CA 1
ATOM 846 C C . THR A 1 107 ? 4.781 -16.906 -0.992 1 95.19 107 THR A C 1
ATOM 848 O O . THR A 1 107 ? 5.98 -17.172 -0.886 1 95.19 107 THR A O 1
ATOM 851 N N . LEU A 1 108 ? 4.277 -15.758 -0.824 1 95.94 108 LEU A N 1
ATOM 852 C CA . LEU A 1 108 ? 5.027 -14.648 -0.247 1 95.94 108 LEU A CA 1
ATOM 853 C C . LEU A 1 108 ? 4.68 -14.461 1.227 1 95.94 108 LEU A C 1
ATOM 855 O O . LEU A 1 108 ? 3.51 -14.297 1.578 1 95.94 108 LEU A O 1
ATOM 859 N N . GLU A 1 109 ? 5.75 -14.508 2.07 1 96.06 109 GLU A N 1
ATOM 860 C CA . GLU A 1 109 ? 5.492 -14.336 3.498 1 96.06 109 GLU A CA 1
ATOM 861 C C . GLU A 1 109 ? 6.496 -13.367 4.125 1 96.06 109 GLU A C 1
ATOM 863 O O . GLU A 1 109 ? 7.66 -13.32 3.715 1 96.06 109 GLU A O 1
ATOM 868 N N . GLY A 1 110 ? 6.016 -12.711 5.176 1 95 110 GLY A N 1
ATOM 869 C CA . GLY A 1 110 ? 6.852 -11.805 5.949 1 95 110 GLY A CA 1
ATOM 870 C C . GLY A 1 110 ? 6.098 -11.102 7.062 1 95 110 GLY A C 1
ATOM 871 O O . GLY A 1 110 ? 4.965 -11.461 7.375 1 95 110 GLY A O 1
ATOM 872 N N . GLU A 1 111 ? 6.832 -10.188 7.656 1 94.12 111 GLU A N 1
ATOM 873 C CA . GLU A 1 111 ? 6.223 -9.414 8.742 1 94.12 111 GLU A CA 1
ATOM 874 C C . GLU A 1 111 ? 6.656 -7.953 8.688 1 94.12 111 GLU A C 1
ATOM 876 O O . GLU A 1 111 ? 7.852 -7.656 8.609 1 94.12 111 GLU A O 1
ATOM 881 N N . ARG A 1 112 ? 5.695 -7.145 8.633 1 93.12 112 ARG A N 1
ATOM 882 C CA . ARG A 1 112 ? 5.953 -5.715 8.781 1 93.12 112 ARG A CA 1
ATOM 883 C C . ARG A 1 112 ? 5.789 -5.273 10.227 1 93.12 112 ARG A C 1
ATOM 885 O O . ARG A 1 112 ? 4.672 -5.246 10.75 1 93.12 112 ARG A O 1
ATOM 892 N N . LYS A 1 113 ? 6.797 -4.836 10.812 1 89.5 113 LYS A N 1
ATOM 893 C CA . LYS A 1 113 ? 6.762 -4.484 12.227 1 89.5 113 LYS A CA 1
ATOM 894 C C . LYS A 1 113 ? 6.383 -3.02 12.422 1 89.5 113 LYS A C 1
ATOM 896 O O . LYS A 1 113 ? 6.793 -2.158 11.641 1 89.5 113 LYS A O 1
ATOM 901 N N . HIS A 1 114 ? 5.531 -2.881 13.438 1 81.81 114 HIS A N 1
ATOM 902 C CA . HIS A 1 114 ? 5.195 -1.513 13.82 1 81.81 114 HIS A CA 1
ATOM 903 C C . HIS A 1 114 ? 6.348 -0.85 14.562 1 81.81 114 HIS A C 1
ATOM 905 O O . HIS A 1 114 ? 6.992 -1.48 15.406 1 81.81 114 HIS A O 1
ATOM 911 N N . GLU A 1 115 ? 6.879 0.148 13.992 1 69 115 GLU A N 1
ATOM 912 C CA . GLU A 1 115 ? 7.898 0.823 14.789 1 69 115 GLU A CA 1
ATOM 913 C C . GLU A 1 115 ? 7.375 1.151 16.188 1 69 115 GLU A C 1
ATOM 915 O O . GLU A 1 115 ? 6.188 1.421 16.359 1 69 115 GLU A O 1
ATOM 920 N N . HIS A 1 116 ? 8.203 0.757 17.188 1 61.03 116 HIS A N 1
ATOM 921 C CA . HIS A 1 116 ? 7.926 0.859 18.609 1 61.03 116 HIS A CA 1
ATOM 922 C C . HIS A 1 116 ? 7.426 2.252 18.984 1 61.03 116 HIS A C 1
ATOM 924 O O . HIS A 1 116 ? 8.094 3.25 18.688 1 61.03 116 HIS A O 1
ATOM 930 N N . GLU A 1 117 ? 6.164 2.334 18.859 1 62.34 117 GLU A N 1
ATOM 931 C CA . GLU A 1 117 ? 5.629 3.559 19.453 1 62.34 117 GLU A CA 1
ATOM 932 C C . GLU A 1 117 ? 5.57 3.463 20.969 1 62.34 117 GLU A C 1
ATOM 934 O O . GLU A 1 117 ? 5.328 2.387 21.516 1 62.34 117 GLU A O 1
ATOM 939 N N . GLU A 1 118 ? 6.25 4.363 21.5 1 66 118 GLU A N 1
ATOM 940 C CA . GLU A 1 118 ? 6.199 4.438 22.953 1 66 118 GLU A CA 1
ATOM 941 C C . GLU A 1 118 ? 4.762 4.473 23.453 1 66 118 GLU A C 1
ATOM 943 O O . GLU A 1 118 ? 3.854 4.887 22.734 1 66 118 GLU A O 1
ATOM 948 N N . LYS A 1 119 ? 4.594 3.828 24.5 1 65.94 119 LYS A N 1
ATOM 949 C CA . LYS A 1 119 ? 3.297 3.75 25.172 1 65.94 119 LYS A CA 1
ATOM 950 C C . LYS A 1 119 ? 2.645 5.125 25.281 1 65.94 119 LYS A C 1
ATOM 952 O O . LYS A 1 119 ? 1.418 5.238 25.266 1 65.94 119 LYS A O 1
ATOM 957 N N . THR A 1 120 ? 3.482 6.16 25.219 1 74.44 120 THR A N 1
ATOM 958 C CA . THR A 1 120 ? 2.945 7.5 25.438 1 74.44 120 THR A CA 1
ATOM 959 C C . THR A 1 120 ? 2.547 8.141 24.109 1 74.44 120 THR A C 1
ATOM 961 O O . THR A 1 120 ? 1.923 9.203 24.094 1 74.44 120 THR A O 1
ATOM 964 N N . ASP A 1 121 ? 2.818 7.562 23.062 1 83.88 121 ASP A N 1
ATOM 965 C CA . ASP A 1 121 ? 2.537 8.172 21.766 1 83.88 121 ASP A CA 1
ATOM 966 C C . ASP A 1 121 ? 1.048 8.094 21.438 1 83.88 121 ASP A C 1
ATOM 968 O O . ASP A 1 121 ? 0.385 7.105 21.766 1 83.88 121 ASP A O 1
ATOM 972 N N . ARG A 1 122 ? 0.59 9.258 21.016 1 89.56 122 ARG A N 1
ATOM 973 C CA . ARG A 1 122 ? -0.797 9.281 20.562 1 89.56 122 ARG A CA 1
ATOM 974 C C . ARG A 1 122 ? -0.885 9.055 19.047 1 89.56 122 ARG A C 1
ATOM 976 O O . ARG A 1 122 ? -0.253 9.773 18.266 1 89.56 122 ARG A O 1
ATOM 983 N N . ARG A 1 123 ? -1.697 8.07 18.688 1 89.81 123 ARG A N 1
ATOM 984 C CA . ARG A 1 123 ? -1.917 7.793 17.281 1 89.81 123 ARG A CA 1
ATOM 985 C C . ARG A 1 123 ? -3.219 8.414 16.781 1 89.81 123 ARG A C 1
ATOM 987 O O . ARG A 1 123 ? -4.305 7.98 17.172 1 89.81 123 ARG A O 1
ATOM 994 N N . HIS A 1 124 ? -3.021 9.281 15.922 1 91.06 124 HIS A N 1
ATOM 995 C CA . HIS A 1 124 ? -4.191 10 15.43 1 91.06 124 HIS A CA 1
ATOM 996 C C . HIS A 1 124 ? -4.797 9.305 14.219 1 91.06 124 HIS A C 1
ATOM 998 O O . HIS A 1 124 ? -6.023 9.25 14.07 1 91.06 124 HIS A O 1
ATOM 1004 N N . VAL A 1 125 ? -4.035 8.758 13.344 1 90.81 125 VAL A N 1
ATOM 1005 C CA . VAL A 1 125 ? -4.461 8.055 12.141 1 90.81 125 VAL A CA 1
ATOM 1006 C C . VAL A 1 125 ? -3.607 6.805 11.945 1 90.81 125 VAL A C 1
ATOM 1008 O O . VAL A 1 125 ? -2.381 6.859 12.055 1 90.81 125 VAL A O 1
ATOM 1011 N N . VAL A 1 126 ? -4.23 5.73 11.742 1 91.69 126 VAL A N 1
ATOM 1012 C CA . VAL A 1 126 ? -3.537 4.477 11.469 1 91.69 126 VAL A CA 1
ATOM 1013 C C . VAL A 1 126 ? -4.168 3.791 10.258 1 91.69 126 VAL A C 1
ATOM 1015 O O . VAL A 1 126 ? -5.199 3.125 10.383 1 91.69 126 VAL A O 1
ATOM 1018 N N . GLU A 1 127 ? -3.58 4.008 9.117 1 91.44 127 GLU A N 1
ATOM 1019 C CA . GLU A 1 127 ? -4.105 3.402 7.895 1 91.44 127 GLU A CA 1
ATOM 1020 C C . GLU A 1 127 ? -3.174 2.311 7.375 1 91.44 127 GLU A C 1
ATOM 1022 O O . GLU A 1 127 ? -3.598 1.429 6.625 1 91.44 127 GLU A O 1
ATOM 1027 N N . ARG A 1 128 ? -1.911 2.375 7.727 1 93.38 128 ARG A N 1
ATOM 1028 C CA . ARG A 1 128 ? -0.91 1.447 7.211 1 93.38 128 ARG A CA 1
ATOM 1029 C C . ARG A 1 128 ? -1.04 0.079 7.875 1 93.38 128 ARG A C 1
ATOM 1031 O O . ARG A 1 128 ? -1.403 -0.017 9.047 1 93.38 128 ARG A O 1
ATOM 1038 N N . SER A 1 129 ? -0.735 -0.879 7.074 1 89.88 129 SER A N 1
ATOM 1039 C CA . SER A 1 129 ? -0.886 -2.246 7.559 1 89.88 129 SER A CA 1
ATOM 1040 C C . SER A 1 129 ? 0.415 -2.766 8.164 1 89.88 129 SER A C 1
ATOM 1042 O O . SER A 1 129 ? 1.498 -2.504 7.637 1 89.88 129 SER A O 1
ATOM 1044 N N . PHE A 1 130 ? 0.215 -3.467 9.25 1 90.69 130 PHE A N 1
ATOM 1045 C CA . PHE A 1 130 ? 1.343 -4.09 9.938 1 90.69 130 PHE A CA 1
ATOM 1046 C C . PHE A 1 130 ? 1.023 -5.535 10.297 1 90.69 130 PHE A C 1
ATOM 1048 O O . PHE A 1 130 ? -0.135 -5.957 10.242 1 90.69 130 PHE A O 1
ATOM 1055 N N . GLY A 1 131 ? 2.162 -6.273 10.672 1 90.19 131 GLY A N 1
ATOM 1056 C CA . GLY A 1 131 ? 2.002 -7.66 11.086 1 90.19 131 GLY A CA 1
ATOM 1057 C C . GLY A 1 131 ? 2.457 -8.648 10.031 1 90.19 131 GLY A C 1
ATOM 1058 O O . GLY A 1 131 ? 3.086 -8.266 9.039 1 90.19 131 GLY A O 1
ATOM 1059 N N . LYS A 1 132 ? 2.174 -9.828 10.383 1 92.25 132 LYS A N 1
ATOM 1060 C CA . LYS A 1 132 ? 2.531 -10.906 9.461 1 92.25 132 LYS A CA 1
ATOM 1061 C C . LYS A 1 132 ? 1.579 -10.953 8.273 1 92.25 132 LYS A C 1
ATOM 1063 O O . LYS A 1 132 ? 0.397 -10.633 8.398 1 92.25 132 LYS A O 1
ATOM 1068 N N . PHE A 1 133 ? 2.078 -11.336 7.195 1 91.44 133 PHE A N 1
ATOM 1069 C CA . PHE A 1 133 ? 1.242 -11.539 6.016 1 91.44 133 PHE A CA 1
ATOM 1070 C C . PHE A 1 133 ? 1.668 -12.789 5.262 1 91.44 133 PHE A C 1
ATOM 1072 O O . PHE A 1 133 ? 2.795 -13.266 5.418 1 91.44 133 PHE A O 1
ATOM 1079 N N . SER A 1 134 ? 0.779 -13.258 4.484 1 92.5 134 SER A N 1
ATOM 1080 C CA . SER A 1 134 ? 0.996 -14.375 3.574 1 92.5 134 SER A CA 1
ATOM 1081 C C . SER A 1 134 ? 0.132 -14.242 2.324 1 92.5 134 SER A C 1
ATOM 1083 O O . SER A 1 134 ? -1.093 -14.141 2.416 1 92.5 134 SER A O 1
ATOM 1085 N N . ARG A 1 135 ? 0.826 -14.172 1.179 1 94 135 ARG A N 1
ATOM 1086 C CA . ARG A 1 135 ? 0.116 -14.086 -0.093 1 94 135 ARG A CA 1
ATOM 1087 C C . ARG A 1 135 ? 0.454 -15.273 -0.991 1 94 135 ARG A C 1
ATOM 1089 O O . ARG A 1 135 ? 1.625 -15.516 -1.292 1 94 135 ARG A O 1
ATOM 1096 N N . ARG A 1 136 ? -0.541 -15.922 -1.4 1 92.94 136 ARG A N 1
ATOM 1097 C CA . ARG A 1 136 ? -0.35 -17.094 -2.26 1 92.94 136 ARG A CA 1
ATOM 1098 C C . ARG A 1 136 ? -0.856 -16.812 -3.672 1 92.94 136 ARG A C 1
ATOM 1100 O O . ARG A 1 136 ? -1.983 -16.344 -3.854 1 92.94 136 ARG A O 1
ATOM 1107 N N . ILE A 1 137 ? -0.039 -17.188 -4.66 1 93.12 137 ILE A N 1
ATOM 1108 C CA . ILE A 1 137 ? -0.348 -16.938 -6.062 1 93.12 137 ILE A CA 1
ATOM 1109 C C . ILE A 1 137 ? -0.176 -18.219 -6.867 1 93.12 137 ILE A C 1
ATOM 1111 O O . ILE A 1 137 ? 0.915 -18.797 -6.906 1 93.12 137 ILE A O 1
ATOM 1115 N N . ARG A 1 138 ? -1.147 -18.609 -7.465 1 94.62 138 ARG A N 1
ATOM 1116 C CA . ARG A 1 138 ? -1.055 -19.797 -8.305 1 94.62 138 ARG A CA 1
ATOM 1117 C C . ARG A 1 138 ? -0.257 -19.5 -9.57 1 94.62 138 ARG A C 1
ATOM 1119 O O . ARG A 1 138 ? -0.435 -18.469 -10.203 1 94.62 138 ARG A O 1
ATOM 1126 N N . LEU A 1 139 ? 0.498 -20.484 -9.898 1 94.69 139 LEU A N 1
ATOM 1127 C CA . LEU A 1 139 ? 1.351 -20.312 -11.07 1 94.69 139 LEU A CA 1
ATOM 1128 C C . LEU A 1 139 ? 0.872 -21.188 -12.227 1 94.69 139 LEU A C 1
ATOM 1130 O O . LEU A 1 139 ? 0.432 -22.312 -12.016 1 94.69 139 LEU A O 1
ATOM 1134 N N . PRO A 1 140 ? 1.018 -20.578 -13.391 1 92.81 140 PRO A N 1
ATOM 1135 C CA . PRO A 1 140 ? 0.731 -21.438 -14.547 1 92.81 140 PRO A CA 1
ATOM 1136 C C . PRO A 1 140 ? 1.715 -22.594 -14.68 1 92.81 140 PRO A C 1
ATOM 1138 O O . PRO A 1 140 ? 2.865 -22.484 -14.25 1 92.81 140 PRO A O 1
ATOM 1141 N N . PRO A 1 141 ? 1.209 -23.641 -15.352 1 91.12 141 PRO A N 1
ATOM 1142 C CA . PRO A 1 141 ? 2.057 -24.828 -15.445 1 91.12 141 PRO A CA 1
ATOM 1143 C C . PRO A 1 141 ? 3.336 -24.578 -16.25 1 91.12 141 PRO A C 1
ATOM 1145 O O . PRO A 1 141 ? 4.324 -25.297 -16.062 1 91.12 141 PRO A O 1
ATOM 1148 N N . ASP A 1 142 ? 3.4 -23.672 -17.094 1 93.12 142 ASP A N 1
ATOM 1149 C CA . ASP A 1 142 ? 4.566 -23.469 -17.953 1 93.12 142 ASP A CA 1
ATOM 1150 C C . ASP A 1 142 ? 5.516 -22.438 -17.344 1 93.12 142 ASP A C 1
ATOM 1152 O O . ASP A 1 142 ? 6.457 -22 -18.016 1 93.12 142 ASP A O 1
ATOM 1156 N N . ALA A 1 143 ? 5.277 -22.016 -16.156 1 94.94 143 ALA A N 1
ATOM 1157 C CA . ALA A 1 143 ? 6.207 -21.125 -15.461 1 94.94 143 ALA A CA 1
ATOM 1158 C C . ALA A 1 143 ? 7.441 -21.875 -14.984 1 94.94 143 ALA A C 1
ATOM 1160 O O . ALA A 1 143 ? 7.328 -22.938 -14.359 1 94.94 143 ALA A O 1
ATOM 1161 N N . GLN A 1 144 ? 8.602 -21.375 -15.281 1 94.19 144 GLN A N 1
ATOM 1162 C CA . GLN A 1 144 ? 9.844 -21.984 -14.828 1 94.19 144 GLN A CA 1
ATOM 1163 C C . GLN A 1 144 ? 10.273 -21.422 -13.469 1 94.19 144 GLN A C 1
ATOM 1165 O O . GLN A 1 144 ? 10.727 -20.281 -13.383 1 94.19 144 GLN A O 1
ATOM 1170 N N . VAL A 1 145 ? 10.25 -22.219 -12.445 1 92.06 145 VAL A N 1
ATOM 1171 C CA . VAL A 1 145 ? 10.477 -21.781 -11.07 1 92.06 145 VAL A CA 1
ATOM 1172 C C . VAL A 1 145 ? 11.977 -21.766 -10.773 1 92.06 145 VAL A C 1
ATOM 1174 O O . VAL A 1 145 ? 12.453 -20.891 -10.039 1 92.06 145 VAL A O 1
ATOM 1177 N N . ASP A 1 146 ? 12.734 -22.609 -11.312 1 89.75 146 ASP A N 1
ATOM 1178 C CA . ASP A 1 146 ? 14.156 -22.766 -11.008 1 89.75 146 ASP A CA 1
ATOM 1179 C C . ASP A 1 146 ? 14.953 -21.531 -11.43 1 89.75 146 ASP A C 1
ATOM 1181 O O . ASP A 1 146 ? 15.969 -21.219 -10.812 1 89.75 146 ASP A O 1
ATOM 1185 N N . ASN A 1 147 ? 14.453 -20.797 -12.375 1 86 147 ASN A N 1
ATOM 1186 C CA . ASN A 1 147 ? 15.172 -19.625 -12.883 1 86 147 ASN A CA 1
ATOM 1187 C C . ASN A 1 147 ? 14.5 -18.328 -12.461 1 86 147 ASN A C 1
ATOM 1189 O O . ASN A 1 147 ? 14.711 -17.281 -13.078 1 86 147 ASN A O 1
ATOM 1193 N N . ALA A 1 148 ? 13.828 -18.438 -11.453 1 92.44 148 ALA A N 1
ATOM 1194 C CA . ALA A 1 148 ? 13.086 -17.25 -11.039 1 92.44 148 ALA A CA 1
ATOM 1195 C C . ALA A 1 148 ? 14.023 -16.188 -10.469 1 92.44 148 ALA A C 1
ATOM 1197 O O . ALA A 1 148 ? 14.969 -16.516 -9.742 1 92.44 148 ALA A O 1
ATOM 1198 N N . LYS A 1 149 ? 13.844 -15.008 -10.883 1 94.31 149 LYS A N 1
ATOM 1199 C CA . LYS A 1 149 ? 14.594 -13.859 -10.383 1 94.31 149 LYS A CA 1
ATOM 1200 C C . LYS A 1 149 ? 13.703 -12.914 -9.578 1 94.31 149 LYS A C 1
ATOM 1202 O O . LYS A 1 149 ? 12.586 -12.602 -10 1 94.31 149 LYS A O 1
ATOM 1207 N N . ALA A 1 150 ? 14.25 -12.508 -8.398 1 96.12 150 ALA A N 1
ATOM 1208 C CA . ALA A 1 150 ? 13.477 -11.602 -7.555 1 96.12 150 ALA A CA 1
ATOM 1209 C C . ALA A 1 150 ? 14.305 -10.375 -7.172 1 96.12 150 ALA A C 1
ATOM 1211 O O . ALA A 1 150 ? 15.484 -10.5 -6.836 1 96.12 150 ALA A O 1
ATOM 1212 N N . THR A 1 151 ? 13.727 -9.234 -7.281 1 96.81 151 THR A N 1
ATOM 1213 C CA . THR A 1 151 ? 14.367 -7.992 -6.875 1 96.81 151 THR A CA 1
ATOM 1214 C C . THR A 1 151 ? 13.445 -7.176 -5.973 1 96.81 151 THR A C 1
ATOM 1216 O O . THR A 1 151 ? 12.219 -7.355 -6.004 1 96.81 151 THR A O 1
ATOM 1219 N N . MET A 1 152 ? 14.023 -6.395 -5.078 1 96.06 152 MET A N 1
ATOM 1220 C CA . MET A 1 152 ? 13.297 -5.484 -4.199 1 96.06 152 MET A CA 1
ATOM 1221 C C . MET A 1 152 ? 13.812 -4.055 -4.348 1 96.06 152 MET A C 1
ATOM 1223 O O . MET A 1 152 ? 14.992 -3.789 -4.102 1 96.06 152 MET A O 1
ATOM 1227 N N . GLU A 1 153 ? 12.883 -3.176 -4.836 1 95.81 153 GLU A N 1
ATOM 1228 C CA . GLU A 1 153 ? 13.258 -1.773 -4.996 1 95.81 153 GLU A CA 1
ATOM 1229 C C . GLU A 1 153 ? 12.141 -0.846 -4.523 1 95.81 153 GLU A C 1
ATOM 1231 O O . GLU A 1 153 ? 10.984 -1.008 -4.922 1 95.81 153 GLU A O 1
ATOM 1236 N N . ASN A 1 154 ? 12.469 0.045 -3.631 1 96.69 154 ASN A N 1
ATOM 1237 C CA . ASN A 1 154 ? 11.539 1.066 -3.162 1 96.69 154 ASN A CA 1
ATOM 1238 C C . ASN A 1 154 ? 10.234 0.45 -2.67 1 96.69 154 ASN A C 1
ATOM 1240 O O . ASN A 1 154 ? 9.148 0.934 -3.004 1 96.69 154 ASN A O 1
ATOM 1244 N N . GLY A 1 155 ? 10.375 -0.632 -2.018 1 97 155 GLY A N 1
ATOM 1245 C CA . GLY A 1 155 ? 9.227 -1.245 -1.364 1 97 155 GLY A CA 1
ATOM 1246 C C . GLY A 1 155 ? 8.375 -2.066 -2.309 1 97 155 GLY A C 1
ATOM 1247 O O . GLY A 1 155 ? 7.219 -2.373 -2 1 97 155 GLY A O 1
ATOM 1248 N N . VAL A 1 156 ? 8.93 -2.338 -3.514 1 97.62 156 VAL A N 1
ATOM 1249 C CA . VAL A 1 156 ? 8.219 -3.193 -4.461 1 97.62 156 VAL A CA 1
ATOM 1250 C C . VAL A 1 156 ? 9.055 -4.441 -4.75 1 97.62 156 VAL A C 1
ATOM 1252 O O . VAL A 1 156 ? 10.211 -4.34 -5.152 1 97.62 156 VAL A O 1
ATOM 1255 N N . LEU A 1 157 ? 8.453 -5.559 -4.543 1 98.06 157 LEU A N 1
ATOM 1256 C CA . LEU A 1 157 ? 9.055 -6.836 -4.914 1 98.06 157 LEU A CA 1
ATOM 1257 C C . LEU A 1 157 ? 8.672 -7.223 -6.34 1 98.06 157 LEU A C 1
ATOM 1259 O O . LEU A 1 157 ? 7.5 -7.156 -6.711 1 98.06 157 LEU A O 1
ATOM 1263 N N . GLN A 1 158 ? 9.625 -7.59 -7.082 1 97.5 158 GLN A N 1
ATOM 1264 C CA . GLN A 1 158 ? 9.359 -8.086 -8.43 1 97.5 158 GLN A CA 1
ATOM 1265 C C . GLN A 1 158 ? 9.945 -9.477 -8.625 1 97.5 158 GLN A C 1
ATOM 1267 O O . GLN A 1 158 ? 11.125 -9.711 -8.352 1 97.5 158 GLN A O 1
ATOM 1272 N N . ILE A 1 159 ? 9.148 -10.344 -9.086 1 97.44 159 ILE A N 1
ATOM 1273 C CA . ILE A 1 159 ? 9.57 -11.703 -9.391 1 97.44 159 ILE A CA 1
ATOM 1274 C C . ILE A 1 159 ? 9.305 -12.016 -10.859 1 97.44 159 ILE A C 1
ATOM 1276 O O . ILE A 1 159 ? 8.195 -11.805 -11.359 1 97.44 159 ILE A O 1
ATOM 1280 N N . ALA A 1 160 ? 10.273 -12.523 -11.508 1 97.06 160 ALA A N 1
ATOM 1281 C CA . ALA A 1 160 ? 10.148 -12.906 -12.906 1 97.06 160 ALA A CA 1
ATOM 1282 C C . ALA A 1 160 ? 10.367 -14.406 -13.094 1 97.06 160 ALA A C 1
ATOM 1284 O O . ALA A 1 160 ? 11.352 -14.961 -12.609 1 97.06 160 ALA A O 1
ATOM 1285 N N . LEU A 1 161 ? 9.383 -14.984 -13.789 1 96.69 161 LEU A N 1
ATOM 1286 C CA . LEU A 1 161 ? 9.461 -16.406 -14.094 1 96.69 161 LEU A CA 1
ATOM 1287 C C . LEU A 1 161 ? 9.414 -16.641 -15.602 1 96.69 161 LEU A C 1
ATOM 1289 O O . LEU A 1 161 ? 8.422 -16.281 -16.25 1 96.69 161 LEU A O 1
ATOM 1293 N N . ALA A 1 162 ? 10.383 -17.312 -16.109 1 96.19 162 ALA A N 1
ATOM 1294 C CA . ALA A 1 162 ? 10.398 -17.609 -17.531 1 96.19 162 ALA A CA 1
ATOM 1295 C C . ALA A 1 162 ? 9.328 -18.641 -17.891 1 96.19 162 ALA A C 1
ATOM 1297 O O . ALA A 1 162 ? 8.914 -19.438 -17.031 1 96.19 162 ALA A O 1
ATOM 1298 N N . LYS A 1 163 ? 8.891 -18.547 -19.109 1 93.44 163 LYS A N 1
ATOM 1299 C CA . LYS A 1 163 ? 7.988 -19.578 -19.625 1 93.44 163 LYS A CA 1
ATOM 1300 C C . LYS A 1 163 ? 8.766 -20.781 -20.172 1 93.44 163 LYS A C 1
ATOM 1302 O O . LYS A 1 163 ? 9.797 -20.594 -20.828 1 93.44 163 LYS A O 1
ATOM 1307 N N . LYS A 1 164 ? 8.211 -21.906 -19.891 1 90.12 164 LYS A N 1
ATOM 1308 C CA . LYS A 1 164 ? 8.82 -23.109 -20.469 1 90.12 164 LYS A CA 1
ATOM 1309 C C . LYS A 1 164 ? 8.594 -23.172 -21.969 1 90.12 164 LYS A C 1
ATOM 1311 O O . LYS A 1 164 ? 7.535 -22.781 -22.469 1 90.12 164 LYS A O 1
ATOM 1316 N N . ALA A 1 165 ? 9.633 -23.562 -22.703 1 80.19 165 ALA A N 1
ATOM 1317 C CA . ALA A 1 165 ? 9.516 -23.766 -24.141 1 80.19 165 ALA A CA 1
ATOM 1318 C C . ALA A 1 165 ? 8.484 -24.844 -24.469 1 80.19 165 ALA A C 1
ATOM 1320 O O . ALA A 1 165 ? 8.328 -25.812 -23.703 1 80.19 165 ALA A O 1
ATOM 1321 N N . PRO A 1 166 ? 7.625 -24.391 -25.375 1 72.25 166 PRO A N 1
ATOM 1322 C CA . PRO A 1 166 ? 6.668 -25.438 -25.766 1 72.25 166 PRO A CA 1
ATOM 1323 C C . PRO A 1 166 ? 7.336 -26.781 -26.047 1 72.25 166 PRO A C 1
ATOM 1325 O O . PRO A 1 166 ? 8.422 -26.812 -26.641 1 72.25 166 PRO A O 1
ATOM 1328 N N . GLU A 1 167 ? 7.246 -27.672 -25.078 1 60.16 167 GLU A N 1
ATOM 1329 C CA . GLU A 1 167 ? 7.762 -29 -25.391 1 60.16 167 GLU A CA 1
ATOM 1330 C C . GLU A 1 167 ? 7.422 -29.406 -26.828 1 60.16 167 GLU A C 1
ATOM 1332 O O . GLU A 1 167 ? 6.297 -29.203 -27.281 1 60.16 167 GLU A O 1
ATOM 1337 N N . LYS A 1 168 ? 8.398 -29.312 -27.688 1 55.69 168 LYS A N 1
ATOM 1338 C CA . LYS A 1 168 ? 8.18 -29.859 -29.016 1 55.69 168 LYS A CA 1
ATOM 1339 C C . LYS A 1 168 ? 7.34 -31.141 -28.953 1 55.69 168 LYS A C 1
ATOM 1341 O O . LYS A 1 168 ? 7.68 -32.062 -28.219 1 55.69 168 LYS A O 1
ATOM 1346 N N . GLU A 1 169 ? 6.066 -30.922 -28.922 1 52.62 169 GLU A N 1
ATOM 1347 C CA . GLU A 1 169 ? 5.309 -32.156 -29.125 1 52.62 169 GLU A CA 1
ATOM 1348 C C . GLU A 1 169 ? 6.059 -33.125 -30.031 1 52.62 169 GLU A C 1
ATOM 1350 O O . GLU A 1 169 ? 6.352 -32.781 -31.188 1 52.62 169 GLU A O 1
ATOM 1355 N N . GLU A 1 170 ? 7.039 -33.688 -29.562 1 50.91 170 GLU A N 1
ATOM 1356 C CA . GLU A 1 170 ? 7.551 -34.781 -30.391 1 50.91 170 GLU A CA 1
ATOM 1357 C C . GLU A 1 170 ? 6.41 -35.594 -30.969 1 50.91 170 GLU A C 1
ATOM 1359 O O . GLU A 1 170 ? 5.629 -36.188 -30.234 1 50.91 170 GLU A O 1
ATOM 1364 N N . LYS A 1 171 ? 5.773 -35.062 -31.922 1 53.12 171 LYS A N 1
ATOM 1365 C CA . LYS A 1 171 ? 4.844 -35.906 -32.688 1 53.12 171 LYS A CA 1
ATOM 1366 C C . LYS A 1 171 ? 5.402 -37.312 -32.875 1 53.12 171 LYS A C 1
ATOM 1368 O O . LYS A 1 171 ? 6.438 -37.5 -33.531 1 53.12 171 LYS A O 1
ATOM 1373 N N . LYS A 1 172 ? 5.234 -38 -31.844 1 56.16 172 LYS A N 1
ATOM 1374 C CA . LYS A 1 172 ? 5.57 -39.406 -32.062 1 56.16 172 LYS A CA 1
ATOM 1375 C C . LYS A 1 172 ? 4.836 -39.969 -33.25 1 56.16 172 LYS A C 1
ATOM 1377 O O . LYS A 1 172 ? 3.605 -40 -33.312 1 56.16 172 LYS A O 1
ATOM 1382 N N . LEU A 1 173 ? 5.34 -39.688 -34.344 1 53.66 173 LEU A N 1
ATOM 1383 C CA . LEU A 1 173 ? 4.805 -40.375 -35.5 1 53.66 173 LEU A CA 1
ATOM 1384 C C . LEU A 1 173 ? 4.734 -41.875 -35.219 1 53.66 173 LEU A C 1
ATOM 1386 O O . LEU A 1 173 ? 5.723 -42.5 -34.812 1 53.66 173 LEU A O 1
ATOM 1390 N N . ILE A 1 174 ? 3.662 -42.219 -34.625 1 55.44 174 ILE A N 1
ATOM 1391 C CA . ILE A 1 174 ? 3.479 -43.656 -34.531 1 55.44 174 ILE A CA 1
ATOM 1392 C C . ILE A 1 174 ? 3.631 -44.281 -35.938 1 55.44 174 ILE A C 1
ATOM 1394 O O . ILE A 1 174 ? 2.861 -43.969 -36.844 1 55.44 174 ILE A O 1
ATOM 1398 N N . ALA A 1 175 ? 4.789 -44.5 -36.25 1 50.25 175 ALA A N 1
ATOM 1399 C CA . ALA A 1 175 ? 4.957 -45.281 -37.469 1 50.25 175 ALA A CA 1
ATOM 1400 C C . ALA A 1 175 ? 4.09 -46.531 -37.438 1 50.25 175 ALA A C 1
ATOM 1402 O O . ALA A 1 175 ? 4.105 -47.281 -36.469 1 50.25 175 ALA A O 1
ATOM 1403 N N . LEU A 1 176 ? 2.861 -46.344 -37.906 1 54.97 176 LEU A N 1
ATOM 1404 C CA . LEU A 1 176 ? 2.133 -47.594 -38.156 1 54.97 176 LEU A CA 1
ATOM 1405 C C . LEU A 1 176 ? 3.01 -48.594 -38.875 1 54.97 176 LEU A C 1
ATOM 1407 O O . LEU A 1 176 ? 3.586 -48.281 -39.906 1 54.97 176 LEU A O 1
ATOM 1411 N N . LEU A 1 177 ? 3.85 -49.281 -38.062 1 44.91 177 LEU A N 1
ATOM 1412 C CA . LEU A 1 177 ? 4.312 -50.469 -38.75 1 44.91 177 LEU A CA 1
ATOM 1413 C C . LEU A 1 177 ? 3.137 -51.312 -39.25 1 44.91 177 LEU A C 1
ATOM 1415 O O . LEU A 1 177 ? 2.145 -51.469 -38.531 1 44.91 177 LEU A O 1
ATOM 1419 N N . MET B 1 1 ? -13.93 -13.844 28.391 1 21.38 1 MET B N 1
ATOM 1420 C CA . MET B 1 1 ? -13.406 -12.484 28.312 1 21.38 1 MET B CA 1
ATOM 1421 C C . MET B 1 1 ? -13.641 -11.898 26.922 1 21.38 1 MET B C 1
ATOM 1423 O O . MET B 1 1 ? -13.367 -12.547 25.922 1 21.38 1 MET B O 1
ATOM 1427 N N . SER B 1 2 ? -14.648 -10.938 26.781 1 20.77 2 SER B N 1
ATOM 1428 C CA . SER B 1 2 ? -15.43 -10.438 25.641 1 20.77 2 SER B CA 1
ATOM 1429 C C . SER B 1 2 ? -14.547 -9.695 24.641 1 20.77 2 SER B C 1
ATOM 1431 O O . SER B 1 2 ? -13.773 -8.82 25.031 1 20.77 2 SER B O 1
ATOM 1433 N N . LEU B 1 3 ? -13.977 -10.281 23.688 1 23.83 3 LEU B N 1
ATOM 1434 C CA . LEU B 1 3 ? -13.062 -9.836 22.641 1 23.83 3 LEU B CA 1
ATOM 1435 C C . LEU B 1 3 ? -13.609 -8.602 21.938 1 23.83 3 LEU B C 1
ATOM 1437 O O . LEU B 1 3 ? -14.406 -8.719 21 1 23.83 3 LEU B O 1
ATOM 1441 N N . LEU B 1 4 ? -14.148 -7.559 22.781 1 26.06 4 LEU B N 1
ATOM 1442 C CA . LEU B 1 4 ? -14.75 -6.285 22.406 1 26.06 4 LEU B CA 1
ATOM 1443 C C . LEU B 1 4 ? -13.891 -5.582 21.359 1 26.06 4 LEU B C 1
ATOM 1445 O O . LEU B 1 4 ? -12.688 -5.391 21.547 1 26.06 4 LEU B O 1
ATOM 1449 N N . TRP B 1 5 ? -14.094 -5.891 20.141 1 29.44 5 TRP B N 1
ATOM 1450 C CA . TRP B 1 5 ? -13.711 -5.211 18.906 1 29.44 5 TRP B CA 1
ATOM 1451 C C . TRP B 1 5 ? -13.727 -3.697 19.094 1 29.44 5 TRP B C 1
ATOM 1453 O O . TRP B 1 5 ? -14.773 -3.113 19.391 1 29.44 5 TRP B O 1
ATOM 1463 N N . ASN B 1 6 ? -12.742 -3.17 19.844 1 28.59 6 ASN B N 1
ATOM 1464 C CA . ASN B 1 6 ? -12.562 -1.794 20.312 1 28.59 6 ASN B CA 1
ATOM 1465 C C . ASN B 1 6 ? -12.875 -0.792 19.203 1 28.59 6 ASN B C 1
ATOM 1467 O O . ASN B 1 6 ? -12.297 -0.871 18.109 1 28.59 6 ASN B O 1
ATOM 1471 N N . THR B 1 7 ? -14.109 -0.348 19.047 1 30.7 7 THR B N 1
ATOM 1472 C CA . THR B 1 7 ? -14.656 0.846 18.406 1 30.7 7 THR B CA 1
ATOM 1473 C C . THR B 1 7 ? -13.711 2.033 18.594 1 30.7 7 THR B C 1
ATOM 1475 O O . THR B 1 7 ? -13.57 2.553 19.703 1 30.7 7 THR B O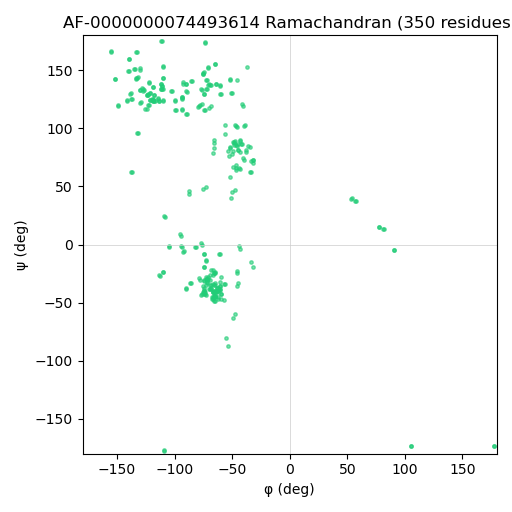 1
ATOM 1478 N N . ASP B 1 8 ? -12.523 1.964 18.094 1 31.28 8 ASP B N 1
ATOM 1479 C CA . ASP B 1 8 ? -11.539 3.025 18.297 1 31.28 8 ASP B CA 1
ATOM 1480 C C . ASP B 1 8 ? -12.172 4.402 18.125 1 31.28 8 ASP B C 1
ATOM 1482 O O . ASP B 1 8 ? -12.781 4.684 17.078 1 31.28 8 ASP B O 1
ATOM 1486 N N . PRO B 1 9 ? -12.711 5.059 19.109 1 32.31 9 PRO B N 1
ATOM 1487 C CA . PRO B 1 9 ? -13.242 6.418 19.203 1 32.31 9 PRO B CA 1
ATOM 1488 C C . PRO B 1 9 ? -12.469 7.414 18.328 1 32.31 9 PRO B C 1
ATOM 1490 O O . PRO B 1 9 ? -12.75 8.617 18.375 1 32.31 9 PRO B O 1
ATOM 1493 N N . LEU B 1 10 ? -11.359 6.965 17.938 1 33.84 10 LEU B N 1
ATOM 1494 C CA . LEU B 1 10 ? -10.469 7.945 17.328 1 33.84 10 LEU B CA 1
ATOM 1495 C C . LEU B 1 10 ? -11.109 8.547 16.078 1 33.84 10 LEU B C 1
ATOM 1497 O O . LEU B 1 10 ? -10.461 9.312 15.359 1 33.84 10 LEU B O 1
ATOM 1501 N N . PHE B 1 11 ? -12.227 8.086 15.578 1 35.91 11 PHE B N 1
ATOM 1502 C CA . PHE B 1 11 ? -12.914 8.766 14.484 1 35.91 11 PHE B CA 1
ATOM 1503 C C . PHE B 1 11 ? -13.312 10.18 14.891 1 35.91 11 PHE B C 1
ATOM 1505 O O . PHE B 1 11 ? -13.594 11.023 14.031 1 35.91 11 PHE B O 1
ATOM 1512 N N . ASN B 1 12 ? -13.617 10.383 16.156 1 32.28 12 ASN B N 1
ATOM 1513 C CA . ASN B 1 12 ? -14.242 11.656 16.5 1 32.28 12 ASN B CA 1
ATOM 1514 C C . ASN B 1 12 ? -13.211 12.766 16.641 1 32.28 12 ASN B C 1
ATOM 1516 O O . ASN B 1 12 ? -13.461 13.773 17.312 1 32.28 12 ASN B O 1
ATOM 1520 N N . ASP B 1 13 ? -11.93 12.477 16.484 1 38.78 13 ASP B N 1
ATOM 1521 C CA . ASP B 1 13 ? -11.07 13.617 16.781 1 38.78 13 ASP B CA 1
ATOM 1522 C C . ASP B 1 13 ? -11.242 14.719 15.734 1 38.78 13 ASP B C 1
ATOM 1524 O O . ASP B 1 13 ? -11.234 14.438 14.531 1 38.78 13 ASP B O 1
ATOM 1528 N N . PRO B 1 14 ? -11.68 15.883 16.172 1 39.06 14 PRO B N 1
ATOM 1529 C CA . PRO B 1 14 ? -12.031 17.031 15.312 1 39.06 14 PRO B CA 1
ATOM 1530 C C . PRO B 1 14 ? -11 17.297 14.227 1 39.06 14 PRO B C 1
ATOM 1532 O O . PRO B 1 14 ? -11.266 18.031 13.281 1 39.06 14 PRO B O 1
ATOM 1535 N N . PHE B 1 15 ? -9.867 17.016 14.625 1 41.72 15 PHE B N 1
ATOM 1536 C CA . PHE B 1 15 ? -8.945 17.328 13.539 1 41.72 15 PHE B CA 1
ATOM 1537 C C . PHE B 1 15 ? -9.242 16.469 12.312 1 41.72 15 PHE B C 1
ATOM 1539 O O . PHE B 1 15 ? -8.961 16.875 11.188 1 41.72 15 PHE B O 1
ATOM 1546 N N . PHE B 1 16 ? -9.445 15.211 12.562 1 45.25 16 PHE B N 1
ATOM 1547 C CA . PHE B 1 16 ? -9.438 14.266 11.453 1 45.25 16 PHE B CA 1
ATOM 1548 C C . PHE B 1 16 ? -10.82 14.148 10.828 1 45.25 16 PHE B C 1
ATOM 1550 O O . PHE B 1 16 ? -11.586 13.242 11.172 1 45.25 16 PHE B O 1
ATOM 1557 N N . ARG B 1 17 ? -11.453 15.242 10.594 1 39.84 17 ARG B N 1
ATOM 1558 C CA . ARG B 1 17 ? -12.695 14.992 9.859 1 39.84 17 ARG B CA 1
ATOM 1559 C C . ARG B 1 17 ? -12.422 14.234 8.562 1 39.84 17 ARG B C 1
ATOM 1561 O O . ARG B 1 17 ? -11.625 14.68 7.734 1 39.84 17 ARG B O 1
ATOM 1568 N N . THR B 1 18 ? -12.547 12.992 8.617 1 42.19 18 THR B N 1
ATOM 1569 C CA . THR B 1 18 ? -12.516 12.195 7.395 1 42.19 18 THR B CA 1
ATOM 1570 C C . THR B 1 18 ? -13.281 12.883 6.27 1 42.19 18 THR B C 1
ATOM 1572 O O . THR B 1 18 ? -14.352 13.445 6.5 1 42.19 18 THR B O 1
ATOM 1575 N N . PRO B 1 19 ? -12.68 13.195 5.223 1 45.41 19 PRO B N 1
ATOM 1576 C CA . PRO B 1 19 ? -13.477 13.805 4.16 1 45.41 19 PRO B CA 1
ATOM 1577 C C . PRO B 1 19 ? -14.82 13.102 3.945 1 45.41 19 PRO B C 1
ATOM 1579 O O . PRO B 1 19 ? -15.586 13.484 3.053 1 45.41 19 PRO B O 1
ATOM 1582 N N . PHE B 1 20 ? -15.016 12.039 4.664 1 49.72 20 PHE B N 1
ATOM 1583 C CA . PHE B 1 20 ? -16.188 11.258 4.328 1 49.72 20 PHE B CA 1
ATOM 1584 C C . PHE B 1 20 ? -17.469 11.984 4.742 1 49.72 20 PHE B C 1
ATOM 1586 O O . PHE B 1 20 ? -18.547 11.68 4.246 1 49.72 20 PHE B O 1
ATOM 1593 N N . PRO B 1 21 ? -17.297 12.758 5.715 1 46.28 21 PRO B N 1
ATOM 1594 C CA . PRO B 1 21 ? -18.656 13.172 6.086 1 46.28 21 PRO B CA 1
ATOM 1595 C C . PRO B 1 21 ? -19.406 13.82 4.93 1 46.28 21 PRO B C 1
ATOM 1597 O O . PRO B 1 21 ? -20.609 13.57 4.75 1 46.28 21 PRO B O 1
ATOM 1600 N N . SER B 1 22 ? -18.641 14.695 4.379 1 48.44 22 SER B N 1
ATOM 1601 C CA . SER B 1 22 ? -19.391 15.477 3.404 1 48.44 22 SER B CA 1
ATOM 1602 C C . SER B 1 22 ? -19.797 14.625 2.205 1 48.44 22 SER B C 1
ATOM 1604 O O . SER B 1 22 ? -20.891 14.797 1.651 1 48.44 22 SER B O 1
ATOM 1606 N N . LEU B 1 23 ? -18.812 13.75 1.861 1 48.75 23 LEU B N 1
ATOM 1607 C CA . LEU B 1 23 ? -19.172 12.906 0.725 1 48.75 23 LEU B CA 1
ATOM 1608 C C . LEU B 1 23 ? -20.328 11.984 1.075 1 48.75 23 LEU B C 1
ATOM 1610 O O . LEU B 1 23 ? -21.25 11.797 0.272 1 48.75 23 LEU B O 1
ATOM 1614 N N . LEU B 1 24 ? -20.188 11.422 2.248 1 55.31 24 LEU B N 1
ATOM 1615 C CA . LEU B 1 24 ? -21.281 10.586 2.711 1 55.31 24 LEU B CA 1
ATOM 1616 C C . LEU B 1 24 ? -22.547 11.406 2.934 1 55.31 24 LEU B C 1
ATOM 1618 O O . LEU B 1 24 ? -23.656 10.945 2.65 1 55.31 24 LEU B O 1
ATOM 1622 N N . ASP B 1 25 ? -22.297 12.555 3.365 1 50.69 25 ASP B N 1
ATOM 1623 C CA . ASP B 1 25 ? -23.438 13.43 3.598 1 50.69 25 ASP B CA 1
ATOM 1624 C C . ASP B 1 25 ? -24.141 13.789 2.285 1 50.69 25 ASP B C 1
ATOM 1626 O O . ASP B 1 25 ? -25.359 13.75 2.191 1 50.69 25 ASP B O 1
ATOM 1630 N N . GLY B 1 26 ? -23.344 14.172 1.27 1 48.44 26 GLY B N 1
ATOM 1631 C CA . GLY B 1 26 ? -23.938 14.461 -0.024 1 48.44 26 GLY B CA 1
ATOM 1632 C C . GLY B 1 26 ? -24.594 13.258 -0.667 1 48.44 26 GLY B C 1
ATOM 1633 O O . GLY B 1 26 ? -25.672 13.367 -1.253 1 48.44 26 GLY B O 1
ATOM 1634 N N . TYR B 1 27 ? -23.859 12.148 -0.498 1 50.66 27 TYR B N 1
ATOM 1635 C CA . TYR B 1 27 ? -24.422 10.898 -1 1 50.66 27 TYR B CA 1
ATOM 1636 C C . TYR B 1 27 ? -25.688 10.523 -0.23 1 50.66 27 TYR B C 1
ATOM 1638 O O . TYR B 1 27 ? -26.672 10.094 -0.824 1 50.66 27 TYR B O 1
ATOM 1646 N N . VAL B 1 28 ? -25.578 10.578 1.031 1 51.59 28 VAL B N 1
ATOM 1647 C CA . VAL B 1 28 ? -26.734 10.297 1.873 1 51.59 28 VAL B CA 1
ATOM 1648 C C . VAL B 1 28 ? -27.844 11.281 1.561 1 51.59 28 VAL B C 1
ATOM 1650 O O . VAL B 1 28 ? -29.016 10.898 1.481 1 51.59 28 VAL B O 1
ATOM 1653 N N . ARG B 1 29 ? -27.516 12.492 1.399 1 49.34 29 ARG B N 1
ATOM 1654 C CA . ARG B 1 29 ? -28.531 13.477 1.072 1 49.34 29 ARG B CA 1
ATOM 1655 C C . ARG B 1 29 ? -29.172 13.172 -0.279 1 49.34 29 ARG B C 1
ATOM 1657 O O . ARG B 1 29 ? -30.391 13.305 -0.44 1 49.34 29 ARG B O 1
ATOM 1664 N N . SER B 1 30 ? -28.359 12.781 -1.214 1 48.53 30 SER B N 1
ATOM 1665 C CA . SER B 1 30 ? -28.906 12.445 -2.531 1 48.53 30 SER B CA 1
ATOM 1666 C C . SER B 1 30 ? -29.75 11.18 -2.484 1 48.53 30 SER B C 1
ATOM 1668 O O . SER B 1 30 ? -30.734 11.055 -3.219 1 48.53 30 SER B O 1
ATOM 1670 N N . ILE B 1 31 ? -29.281 10.211 -1.581 1 49.41 31 ILE B N 1
ATOM 1671 C CA . ILE B 1 31 ? -30.047 8.977 -1.45 1 49.41 31 ILE B CA 1
ATOM 1672 C C . ILE B 1 31 ? -31.297 9.227 -0.615 1 49.41 31 ILE B C 1
ATOM 1674 O O . ILE B 1 31 ? -32.375 8.695 -0.912 1 49.41 31 ILE B O 1
ATOM 1678 N N . MET B 1 32 ? -31.109 9.922 0.357 1 49.09 32 MET B N 1
ATOM 1679 C CA . MET B 1 32 ? -32.25 10.133 1.249 1 49.09 32 MET B CA 1
ATOM 1680 C C . MET B 1 32 ? -33.25 11.086 0.626 1 49.09 32 MET B C 1
ATOM 1682 O O . MET B 1 32 ? -34.406 11.125 1.049 1 49.09 32 MET B O 1
ATOM 1686 N N . GLN B 1 33 ? -32.781 12.18 -0.034 1 42.34 33 GLN B N 1
ATOM 1687 C CA . GLN B 1 33 ? -33.812 13.078 -0.507 1 42.34 33 GLN B CA 1
ATOM 1688 C C . GLN B 1 33 ? -34.656 12.414 -1.585 1 42.34 33 GLN B C 1
ATOM 1690 O O . GLN B 1 33 ? -34.156 12.062 -2.654 1 42.34 33 GLN B O 1
ATOM 1695 N N . PRO B 1 34 ? -35.625 11.648 -1.106 1 40.66 34 PRO B N 1
ATOM 1696 C CA . PRO B 1 34 ? -36.594 11.289 -2.127 1 40.66 34 PRO B CA 1
ATOM 1697 C C . PRO B 1 34 ? -37.094 12.492 -2.924 1 40.66 34 PRO B C 1
ATOM 1699 O O . PRO B 1 34 ? -37.531 13.492 -2.34 1 40.66 34 PRO B O 1
ATOM 1702 N N . THR B 1 35 ? -36.312 12.969 -3.924 1 41.25 35 THR B N 1
ATOM 1703 C CA . THR B 1 35 ? -37 14.008 -4.703 1 41.25 35 THR B CA 1
ATOM 1704 C C . THR B 1 35 ? -38.438 13.625 -4.988 1 41.25 35 THR B C 1
ATOM 1706 O O . THR B 1 35 ? -38.688 12.648 -5.699 1 41.25 35 THR B O 1
ATOM 1709 N N . LEU B 1 36 ? -39.219 13.531 -4.016 1 39.75 36 LEU B N 1
ATOM 1710 C CA . LEU B 1 36 ? -40.625 13.523 -4.371 1 39.75 36 LEU B CA 1
ATOM 1711 C C . LEU B 1 36 ? -40.938 14.633 -5.367 1 39.75 36 LEU B C 1
ATOM 1713 O O . LEU B 1 36 ? -40.781 15.812 -5.051 1 39.75 36 LEU B O 1
ATOM 1717 N N . MET B 1 37 ? -40.438 14.547 -6.625 1 41.53 37 MET B N 1
ATOM 1718 C CA . MET B 1 37 ? -40.969 15.406 -7.684 1 41.53 37 MET B CA 1
ATOM 1719 C C . MET B 1 37 ? -42.5 15.422 -7.688 1 41.53 37 MET B C 1
ATOM 1721 O O . MET B 1 37 ? -43.125 14.414 -7.996 1 41.53 37 MET B O 1
ATOM 1725 N N . ILE B 1 38 ? -43 15.914 -6.641 1 39 38 ILE B N 1
ATOM 1726 C CA . ILE B 1 38 ? -44.375 16.344 -6.906 1 39 38 ILE B CA 1
ATOM 1727 C C . ILE B 1 38 ? -44.375 17.234 -8.148 1 39 38 ILE B C 1
ATOM 1729 O O . ILE B 1 38 ? -43.875 18.359 -8.133 1 39 38 ILE B O 1
ATOM 1733 N N . GLY B 1 39 ? -43.906 16.734 -9.312 1 38.41 39 GLY B N 1
ATOM 1734 C CA . GLY B 1 39 ? -44.094 17.406 -10.586 1 38.41 39 GLY B CA 1
ATOM 1735 C C . GLY B 1 39 ? -45.5 17.969 -10.773 1 38.41 39 GLY B C 1
ATOM 1736 O O . GLY B 1 39 ? -46.469 17.203 -10.773 1 38.41 39 GLY B O 1
ATOM 1737 N N . ASP B 1 40 ? -45.75 19.094 -10.18 1 41 40 ASP B N 1
ATOM 1738 C CA . ASP B 1 40 ? -46.719 19.891 -10.922 1 41 40 ASP B CA 1
ATOM 1739 C C . ASP B 1 40 ? -46.375 19.922 -12.406 1 41 40 ASP B C 1
ATOM 1741 O O . ASP B 1 40 ? -45.188 19.734 -12.781 1 41 40 ASP B O 1
ATOM 1745 N N . ALA B 1 41 ? -47.375 19.875 -13.477 1 36.31 41 ALA B N 1
ATOM 1746 C CA . ALA B 1 41 ? -47.438 19.688 -14.922 1 36.31 41 ALA B CA 1
ATOM 1747 C C . ALA B 1 41 ? -46.406 20.562 -15.641 1 36.31 41 ALA B C 1
ATOM 1749 O O . ALA B 1 41 ? -45.781 20.125 -16.609 1 36.31 41 ALA B O 1
ATOM 1750 N N . ASP B 1 42 ? -46.406 21.906 -15.547 1 39.94 42 ASP B N 1
ATOM 1751 C CA . ASP B 1 42 ? -45.812 22.641 -16.672 1 39.94 42 ASP B CA 1
ATOM 1752 C C . ASP B 1 42 ? -44.281 22.578 -16.625 1 39.94 42 ASP B C 1
ATOM 1754 O O . ASP B 1 42 ? -43.625 23.453 -17.172 1 39.94 42 ASP B O 1
ATOM 1758 N N . SER B 1 43 ? -43.594 21.938 -15.672 1 45.94 43 SER B N 1
ATOM 1759 C CA . SER B 1 43 ? -42.188 22.094 -15.312 1 45.94 43 SER B CA 1
ATOM 1760 C C . SER B 1 43 ? -41.281 21.406 -16.344 1 45.94 43 SER B C 1
ATOM 1762 O O . SER B 1 43 ? -40.75 20.328 -16.094 1 45.94 43 SER B O 1
ATOM 1764 N N . THR B 1 44 ? -41.469 21.609 -17.562 1 43.59 44 THR B N 1
ATOM 1765 C CA . THR B 1 44 ? -40.781 20.953 -18.672 1 43.59 44 THR B CA 1
ATOM 1766 C C . THR B 1 44 ? -39.281 21.109 -18.531 1 43.59 44 THR B C 1
ATOM 1768 O O . THR B 1 44 ? -38.531 20.141 -18.688 1 43.59 44 THR B O 1
ATOM 1771 N N . ASN B 1 45 ? -38.719 22.328 -18.953 1 44.47 45 ASN B N 1
ATOM 1772 C CA . ASN B 1 45 ? -37.375 22.5 -19.531 1 44.47 45 ASN B CA 1
ATOM 1773 C C . ASN B 1 45 ? -36.312 22.469 -18.469 1 44.47 45 ASN B C 1
ATOM 1775 O O . ASN B 1 45 ? -35.094 22.547 -18.781 1 44.47 45 ASN B O 1
ATOM 1779 N N . GLN B 1 46 ? -36.531 22.875 -17.25 1 44.53 46 GLN B N 1
ATOM 1780 C CA . GLN B 1 46 ? -35.438 23.047 -16.297 1 44.53 46 GLN B CA 1
ATOM 1781 C C . GLN B 1 46 ? -34.938 21.688 -15.805 1 44.53 46 GLN B C 1
ATOM 1783 O O . GLN B 1 46 ? -33.938 21.641 -15.062 1 44.53 46 GLN B O 1
ATOM 1788 N N . GLU B 1 47 ? -35.562 20.688 -16.109 1 51.19 47 GLU B N 1
ATOM 1789 C CA . GLU B 1 47 ? -35.156 19.391 -15.547 1 51.19 47 GLU B CA 1
ATOM 1790 C C . GLU B 1 47 ? -33.812 18.922 -16.109 1 51.19 47 GLU B C 1
ATOM 1792 O O . GLU B 1 47 ? -33.062 18.266 -15.406 1 51.19 47 GLU B O 1
ATOM 1797 N N . GLU B 1 48 ? -33.594 19.422 -17.297 1 51.44 48 GLU B N 1
ATOM 1798 C CA . GLU B 1 48 ? -32.406 18.828 -17.938 1 51.44 48 GLU B CA 1
ATOM 1799 C C . GLU B 1 48 ? -31.125 19.391 -17.328 1 51.44 48 GLU B C 1
ATOM 1801 O O . GLU B 1 48 ? -30.156 18.641 -17.125 1 51.44 48 GLU B O 1
ATOM 1806 N N . SER B 1 49 ? -31.141 20.703 -16.953 1 54.12 49 SER B N 1
ATOM 1807 C CA . SER B 1 49 ? -29.922 21.312 -16.453 1 54.12 49 SER B CA 1
ATOM 1808 C C . SER B 1 49 ? -29.578 20.797 -15.055 1 54.12 49 SER B C 1
ATOM 1810 O O . SER B 1 49 ? -28.406 20.625 -14.719 1 54.12 49 SER B O 1
ATOM 1812 N N . THR B 1 50 ? -30.641 20.5 -14.344 1 54.97 50 THR B N 1
ATOM 1813 C CA . THR B 1 50 ? -30.406 20.062 -12.969 1 54.97 50 THR B CA 1
ATOM 1814 C C . THR B 1 50 ? -29.812 18.641 -12.953 1 54.97 50 THR B C 1
ATOM 1816 O O . THR B 1 50 ? -28.938 18.344 -12.141 1 54.97 50 THR B O 1
ATOM 1819 N N . ASP B 1 51 ? -30.234 17.922 -14.023 1 56.84 51 ASP B N 1
ATOM 1820 C CA . ASP B 1 51 ? -29.766 16.531 -14.07 1 56.84 51 ASP B CA 1
ATOM 1821 C C . ASP B 1 51 ? -28.297 16.453 -14.453 1 56.84 51 ASP B C 1
ATOM 1823 O O . ASP B 1 51 ? -27.547 15.656 -13.898 1 56.84 51 ASP B O 1
ATOM 1827 N N . LEU B 1 52 ? -27.906 17.469 -15.297 1 57.91 52 LEU B N 1
ATOM 1828 C CA . LEU B 1 52 ? -26.516 17.453 -15.75 1 57.91 52 LEU B CA 1
ATOM 1829 C C . LEU B 1 52 ? -25.578 17.891 -14.633 1 57.91 52 LEU B C 1
ATOM 1831 O O . LEU B 1 52 ? -24.484 17.328 -14.484 1 57.91 52 LEU B O 1
ATOM 1835 N N . ASN B 1 53 ? -26.047 18.938 -13.945 1 58.88 53 ASN B N 1
ATOM 1836 C CA . ASN B 1 53 ? -25.234 19.422 -12.82 1 58.88 53 ASN B CA 1
ATOM 1837 C C . ASN B 1 53 ? -25.094 18.359 -11.742 1 58.88 53 ASN B C 1
ATOM 1839 O O . ASN B 1 53 ? -24 18.172 -11.188 1 58.88 53 ASN B O 1
ATOM 1843 N N . ASN B 1 54 ? -26.172 17.656 -11.57 1 63.03 54 ASN B N 1
ATOM 1844 C CA . ASN B 1 54 ? -26.141 16.609 -10.562 1 63.03 54 ASN B CA 1
ATOM 1845 C C . ASN B 1 54 ? -25.266 15.445 -10.984 1 63.03 54 ASN B C 1
ATOM 1847 O O . ASN B 1 54 ? -24.547 14.859 -10.156 1 63.03 54 ASN B O 1
ATOM 1851 N N . GLN B 1 55 ? -25.234 15.281 -12.289 1 64.38 55 GLN B N 1
ATOM 1852 C CA . GLN B 1 55 ? -24.422 14.195 -12.805 1 64.38 55 GLN B CA 1
ATOM 1853 C C . GLN B 1 55 ? -22.938 14.539 -12.719 1 64.38 55 GLN B C 1
ATOM 1855 O O . GLN B 1 55 ? -22.109 13.68 -12.383 1 64.38 55 GLN B O 1
ATOM 1860 N N . GLN B 1 56 ? -22.625 15.852 -13.023 1 66.81 56 GLN B N 1
ATOM 1861 C CA . GLN B 1 56 ? -21.219 16.281 -12.969 1 66.81 56 GLN B CA 1
ATOM 1862 C C . GLN B 1 56 ? -20.703 16.25 -11.531 1 66.81 56 GLN B C 1
ATOM 1864 O O . GLN B 1 56 ? -19.562 15.836 -11.289 1 66.81 56 GLN B O 1
ATOM 1869 N N . VAL B 1 57 ? -21.578 16.703 -10.664 1 64.81 57 VAL B N 1
ATOM 1870 C CA . VAL B 1 57 ? -21.188 16.703 -9.266 1 64.81 57 VAL B CA 1
ATOM 1871 C C . VAL B 1 57 ? -21 15.281 -8.766 1 64.81 57 VAL B C 1
ATOM 1873 O O . VAL B 1 57 ? -20.047 14.992 -8.031 1 64.81 57 VAL B O 1
ATOM 1876 N N . SER B 1 58 ? -21.797 14.438 -9.328 1 67.44 58 SER B N 1
ATOM 1877 C CA . SER B 1 58 ? -21.75 13.039 -8.906 1 67.44 58 SER B CA 1
ATOM 1878 C C . SER B 1 58 ? -20.484 12.352 -9.43 1 67.44 58 SER B C 1
ATOM 1880 O O . SER B 1 58 ? -19.844 11.586 -8.695 1 67.44 58 SER B O 1
ATOM 1882 N N . THR B 1 59 ? -20.078 12.789 -10.656 1 72.25 59 THR B N 1
ATOM 1883 C CA . THR B 1 59 ? -18.906 12.148 -11.25 1 72.25 59 THR B CA 1
ATOM 1884 C C . THR B 1 59 ? -17.625 12.609 -10.555 1 72.25 59 THR B C 1
ATOM 1886 O O . THR B 1 59 ? -16.734 11.805 -10.297 1 72.25 59 THR B O 1
ATOM 1889 N N . ARG B 1 60 ? -17.531 13.859 -10.25 1 68.12 60 ARG B N 1
ATOM 1890 C CA . ARG B 1 60 ? -16.344 14.398 -9.586 1 68.12 60 ARG B CA 1
ATOM 1891 C C . ARG B 1 60 ? -16.188 13.812 -8.18 1 68.12 60 ARG B C 1
ATOM 1893 O O . ARG B 1 60 ? -15.094 13.43 -7.777 1 68.12 60 ARG B O 1
ATOM 1900 N N . LYS B 1 61 ? -17.281 13.812 -7.547 1 70.31 61 LYS B N 1
ATOM 1901 C CA . LYS B 1 61 ? -17.25 13.266 -6.195 1 70.31 61 LYS B CA 1
ATOM 1902 C C . LYS B 1 61 ? -16.812 11.805 -6.199 1 70.31 61 LYS B C 1
ATOM 1904 O O . LYS B 1 61 ? -16.094 11.359 -5.309 1 70.31 61 LYS B O 1
ATOM 1909 N N . ARG B 1 62 ? -17.188 11.117 -7.141 1 70.06 62 ARG B N 1
ATOM 1910 C CA . ARG B 1 62 ? -16.828 9.711 -7.25 1 70.06 62 ARG B CA 1
ATOM 1911 C C . ARG B 1 62 ? -15.336 9.547 -7.543 1 70.06 62 ARG B C 1
ATOM 1913 O O . ARG B 1 62 ? -14.68 8.664 -6.98 1 70.06 62 ARG B O 1
ATOM 1920 N N . ARG B 1 63 ? -14.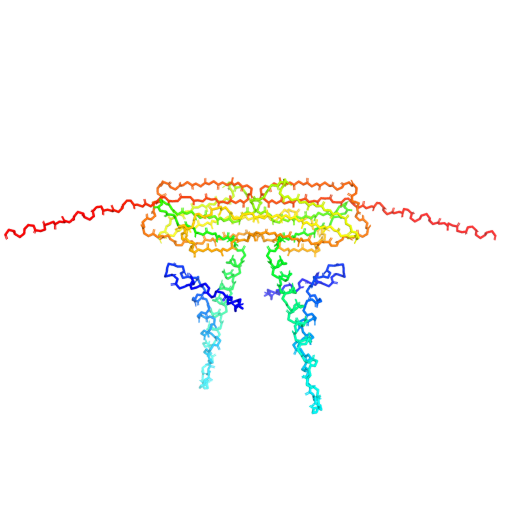898 10.461 -8.375 1 74.56 63 ARG B N 1
ATOM 1921 C CA . ARG B 1 63 ? -13.477 10.414 -8.727 1 74.56 63 ARG B CA 1
ATOM 1922 C C . ARG B 1 63 ? -12.602 10.734 -7.52 1 74.56 63 ARG B C 1
ATOM 1924 O O . ARG B 1 63 ? -11.578 10.086 -7.301 1 74.56 63 ARG B O 1
ATOM 1931 N N . ASP B 1 64 ? -13.023 11.742 -6.867 1 70.81 64 ASP B N 1
ATOM 1932 C CA . ASP B 1 64 ? -12.289 12.133 -5.668 1 70.81 64 ASP B CA 1
ATOM 1933 C C . ASP B 1 64 ? -12.289 11.016 -4.633 1 70.81 64 ASP B C 1
ATOM 1935 O O . ASP B 1 64 ? -11.281 10.766 -3.969 1 70.81 64 ASP B O 1
ATOM 1939 N N . LEU B 1 65 ? -13.43 10.383 -4.57 1 73.56 65 LEU B N 1
ATOM 1940 C CA . LEU B 1 65 ? -13.555 9.266 -3.641 1 73.56 65 LEU B CA 1
ATOM 1941 C C . LEU B 1 65 ? -12.648 8.109 -4.059 1 73.56 65 LEU B C 1
ATOM 1943 O O . LEU B 1 65 ? -12 7.488 -3.213 1 73.56 65 LEU B O 1
ATOM 1947 N N . ASP B 1 66 ? -12.633 7.938 -5.246 1 72.25 66 ASP B N 1
ATOM 1948 C CA . ASP B 1 66 ? -11.797 6.867 -5.777 1 72.25 66 ASP B CA 1
ATOM 1949 C C . ASP B 1 66 ? -10.312 7.152 -5.527 1 72.25 66 ASP B C 1
ATOM 1951 O O . ASP B 1 66 ? -9.57 6.273 -5.086 1 72.25 66 ASP B O 1
ATOM 1955 N N . THR B 1 67 ? -9.93 8.391 -5.781 1 72.88 67 THR B N 1
ATOM 1956 C CA . THR B 1 67 ? -8.547 8.805 -5.57 1 72.88 67 THR B CA 1
ATOM 1957 C C . THR B 1 67 ? -8.164 8.688 -4.098 1 72.88 67 THR B C 1
ATOM 1959 O O . THR B 1 67 ? -7.055 8.258 -3.773 1 72.88 67 THR B O 1
ATOM 1962 N N . PHE B 1 68 ? -9.172 9.023 -3.346 1 73.38 68 PHE B N 1
ATOM 1963 C CA . PHE B 1 68 ? -8.938 8.914 -1.91 1 73.38 68 PHE B CA 1
ATOM 1964 C C . PHE B 1 68 ? -8.75 7.461 -1.498 1 73.38 68 PHE B C 1
ATOM 1966 O O . PHE B 1 68 ? -7.816 7.133 -0.765 1 73.38 68 PHE B O 1
ATOM 1973 N N . LEU B 1 69 ? -9.508 6.684 -2.059 1 74.88 69 LEU B N 1
ATOM 1974 C CA . LEU B 1 69 ? -9.492 5.277 -1.675 1 74.88 69 LEU B CA 1
ATOM 1975 C C . LEU B 1 69 ? -8.258 4.57 -2.227 1 74.88 69 LEU B C 1
ATOM 1977 O O . LEU B 1 69 ? -7.805 3.574 -1.663 1 74.88 69 LEU B O 1
ATOM 1981 N N . ARG B 1 70 ? -7.719 5.266 -3.25 1 80.19 70 ARG B N 1
ATOM 1982 C CA . ARG B 1 70 ? -6.555 4.652 -3.887 1 80.19 70 ARG B CA 1
ATOM 1983 C C . ARG B 1 70 ? -5.27 5.355 -3.469 1 80.19 70 ARG B C 1
ATOM 1985 O O . ARG B 1 70 ? -4.184 5.008 -3.939 1 80.19 70 ARG B O 1
ATOM 1992 N N . GLY B 1 71 ? -5.445 6.371 -2.672 1 88.75 71 GLY B N 1
ATOM 1993 C CA . GLY B 1 71 ? -4.289 7.133 -2.23 1 88.75 71 GLY B CA 1
ATOM 1994 C C . GLY B 1 71 ? -3.449 6.398 -1.202 1 88.75 71 GLY B C 1
ATOM 1995 O O . GLY B 1 71 ? -3.807 5.301 -0.77 1 88.75 71 GLY B O 1
ATOM 1996 N N . PRO B 1 72 ? -2.281 7 -0.843 1 95 72 PRO B N 1
ATOM 1997 C CA . PRO B 1 72 ? -1.396 6.32 0.103 1 95 72 PRO B CA 1
ATOM 1998 C C . PRO B 1 72 ? -2.025 6.148 1.483 1 95 72 PRO B C 1
ATOM 2000 O O . PRO B 1 72 ? -2.76 7.027 1.943 1 95 72 PRO B O 1
ATOM 2003 N N . ARG B 1 73 ? -1.848 5.027 2.062 1 93.31 73 ARG B N 1
ATOM 2004 C CA . ARG B 1 73 ? -2.174 4.832 3.473 1 93.31 73 ARG B CA 1
ATOM 2005 C C . ARG B 1 73 ? -1.218 5.609 4.367 1 93.31 73 ARG B C 1
ATOM 2007 O O . ARG B 1 73 ? -0.005 5.602 4.148 1 93.31 73 ARG B O 1
ATOM 2014 N N . VAL B 1 74 ? -1.752 6.25 5.395 1 95.69 74 VAL B N 1
ATOM 2015 C CA . VAL B 1 74 ? -0.918 7.145 6.188 1 95.69 74 VAL B CA 1
ATOM 2016 C C . VAL B 1 74 ? -1.117 6.855 7.672 1 95.69 74 VAL B C 1
ATOM 2018 O O . VAL B 1 74 ? -2.219 6.504 8.102 1 95.69 74 VAL B O 1
ATOM 2021 N N . ASP B 1 75 ? -0.049 6.973 8.391 1 94.88 75 ASP B N 1
ATOM 2022 C CA . ASP B 1 75 ? -0.093 7.035 9.852 1 94.88 75 ASP B CA 1
ATOM 2023 C C . ASP B 1 75 ? 0.305 8.422 10.352 1 94.88 75 ASP B C 1
ATOM 2025 O O . ASP B 1 75 ? 1.233 9.039 9.828 1 94.88 75 ASP B O 1
ATOM 2029 N N . VAL B 1 76 ? -0.39 8.891 11.305 1 95.25 76 VAL B N 1
ATOM 2030 C CA . VAL B 1 76 ? -0.013 10.117 11.984 1 95.25 76 VAL B CA 1
ATOM 2031 C C . VAL B 1 76 ? 0.161 9.852 13.477 1 95.25 76 VAL B C 1
ATOM 2033 O O . VAL B 1 76 ? -0.792 9.477 14.164 1 95.25 76 VAL B O 1
ATOM 2036 N N . THR B 1 77 ? 1.306 10.086 13.977 1 94.5 77 THR B N 1
ATOM 2037 C CA . THR B 1 77 ? 1.646 9.844 15.375 1 94.5 77 THR B CA 1
ATOM 2038 C C . THR B 1 77 ? 2.137 11.125 16.047 1 94.5 77 THR B C 1
ATOM 2040 O O . THR B 1 77 ? 2.885 11.898 15.445 1 94.5 77 THR B O 1
ATOM 2043 N N . GLU B 1 78 ? 1.715 11.258 17.203 1 93.88 78 GLU B N 1
ATOM 2044 C CA . GLU B 1 78 ? 2.123 12.406 18.016 1 93.88 78 GLU B CA 1
ATOM 2045 C C . GLU B 1 78 ? 2.955 11.977 19.219 1 93.88 78 GLU B C 1
ATOM 2047 O O . GLU B 1 78 ? 2.529 11.117 20 1 93.88 78 GLU B O 1
ATOM 2052 N N . THR B 1 79 ? 4.098 12.508 19.391 1 92.12 79 THR B N 1
ATOM 2053 C CA . THR B 1 79 ? 4.93 12.336 20.578 1 92.12 79 THR B CA 1
ATOM 2054 C C . THR B 1 79 ? 4.992 13.625 21.391 1 92.12 79 THR B C 1
ATOM 2056 O O . THR B 1 79 ? 4.324 14.609 21.047 1 92.12 79 THR B O 1
ATOM 2059 N N . ASP B 1 80 ? 5.75 13.547 22.406 1 90.38 80 ASP B N 1
ATOM 2060 C CA . ASP B 1 80 ? 5.891 14.758 23.219 1 90.38 80 ASP B CA 1
ATOM 2061 C C . ASP B 1 80 ? 6.641 15.844 22.453 1 90.38 80 ASP B C 1
ATOM 2063 O O . ASP B 1 80 ? 6.414 17.031 22.672 1 90.38 80 ASP B O 1
ATOM 2067 N N . LYS B 1 81 ? 7.375 15.453 21.5 1 92.12 81 LYS B N 1
ATOM 2068 C CA . LYS B 1 81 ? 8.289 16.406 20.875 1 92.12 81 LYS B CA 1
ATOM 2069 C C . LYS B 1 81 ? 7.863 16.703 19.438 1 92.12 81 LYS B C 1
ATOM 2071 O O . LYS B 1 81 ? 8.188 17.766 18.891 1 92.12 81 LYS B O 1
ATOM 2076 N N . GLU B 1 82 ? 7.184 15.742 18.844 1 94.81 82 GLU B N 1
ATOM 2077 C CA . GLU B 1 82 ? 6.965 15.938 17.406 1 94.81 82 GLU B CA 1
ATOM 2078 C C . GLU B 1 82 ? 5.73 15.172 16.938 1 94.81 82 GLU B C 1
ATOM 2080 O O . GLU B 1 82 ? 5.168 14.367 17.672 1 94.81 82 GLU B O 1
ATOM 2085 N N . TYR B 1 83 ? 5.309 15.531 15.711 1 94.81 83 TYR B N 1
ATOM 2086 C CA . TYR B 1 83 ? 4.367 14.758 14.914 1 94.81 83 TYR B CA 1
ATOM 2087 C C . TYR B 1 83 ? 5.086 13.992 13.812 1 94.81 83 TYR B C 1
ATOM 2089 O O . TYR B 1 83 ? 5.934 14.555 13.109 1 94.81 83 TYR B O 1
ATOM 2097 N N . VAL B 1 84 ? 4.734 12.766 13.742 1 95.94 84 VAL B N 1
ATOM 2098 C CA . VAL B 1 84 ? 5.348 11.945 12.703 1 95.94 84 VAL B CA 1
ATOM 2099 C C . VAL B 1 84 ? 4.273 11.422 11.75 1 95.94 84 VAL B C 1
ATOM 2101 O O . VAL B 1 84 ? 3.316 10.773 12.188 1 95.94 84 VAL B O 1
ATOM 2104 N N . ILE B 1 85 ? 4.434 11.719 10.469 1 96.5 85 ILE B N 1
ATOM 2105 C CA . ILE B 1 85 ? 3.551 11.227 9.414 1 96.5 85 ILE B CA 1
ATOM 2106 C C . ILE B 1 85 ? 4.297 10.211 8.555 1 96.5 85 ILE B C 1
ATOM 2108 O O . ILE B 1 85 ? 5.379 10.5 8.039 1 96.5 85 ILE B O 1
ATOM 2112 N N . LYS B 1 86 ? 3.721 9.078 8.461 1 96.88 86 LYS B N 1
ATOM 2113 C CA . LYS B 1 86 ? 4.273 8.055 7.582 1 96.88 86 LYS B CA 1
ATOM 2114 C C . LYS B 1 86 ? 3.283 7.676 6.488 1 96.88 86 LYS B C 1
ATOM 2116 O O . LYS B 1 86 ? 2.096 7.484 6.754 1 96.88 86 LYS B O 1
ATOM 2121 N N . ALA B 1 87 ? 3.715 7.555 5.258 1 97.31 87 ALA B N 1
ATOM 2122 C CA . ALA B 1 87 ? 2.869 7.203 4.117 1 97.31 87 ALA B CA 1
ATOM 2123 C C . ALA B 1 87 ? 3.484 6.066 3.309 1 97.31 87 ALA B C 1
ATOM 2125 O O . ALA B 1 87 ? 4.688 6.07 3.033 1 97.31 87 ALA B O 1
ATOM 2126 N N . ASP B 1 88 ? 2.68 5.133 3.004 1 97.06 88 ASP B N 1
ATOM 2127 C CA . ASP B 1 88 ? 3.107 4.062 2.109 1 97.06 88 ASP B CA 1
ATOM 2128 C C . ASP B 1 88 ? 3.059 4.512 0.651 1 97.06 88 ASP B C 1
ATOM 2130 O O . ASP B 1 88 ? 1.984 4.812 0.124 1 97.06 88 ASP B O 1
ATOM 2134 N N . LEU B 1 89 ? 4.227 4.504 -0.001 1 97.62 89 LEU B N 1
ATOM 2135 C CA . LEU B 1 89 ? 4.352 4.906 -1.397 1 97.62 89 LEU B CA 1
ATOM 2136 C C . LEU B 1 89 ? 5.258 3.949 -2.162 1 97.62 89 LEU B C 1
ATOM 2138 O O . LEU B 1 89 ? 6.289 4.359 -2.701 1 97.62 89 LEU B O 1
ATOM 2142 N N . PRO B 1 90 ? 4.852 2.74 -2.238 1 97.25 90 PRO B N 1
ATOM 2143 C CA . PRO B 1 90 ? 5.715 1.764 -2.902 1 97.25 90 PRO B CA 1
ATOM 2144 C C . PRO B 1 90 ? 5.988 2.115 -4.363 1 97.25 90 PRO B C 1
ATOM 2146 O O . PRO B 1 90 ? 5.066 2.473 -5.098 1 97.25 90 PRO B O 1
ATOM 2149 N N . GLY B 1 91 ? 7.23 1.958 -4.742 1 96.38 91 GLY B N 1
ATOM 2150 C CA . GLY B 1 91 ? 7.625 2.174 -6.125 1 96.38 91 GLY B CA 1
ATOM 2151 C C . GLY B 1 91 ? 8.055 3.6 -6.406 1 96.38 91 GLY B C 1
ATOM 2152 O O . GLY B 1 91 ? 8.539 3.902 -7.496 1 96.38 91 GLY B O 1
ATOM 2153 N N . LEU B 1 92 ? 7.922 4.441 -5.414 1 96.62 92 LEU B N 1
ATOM 2154 C CA . LEU B 1 92 ? 8.227 5.848 -5.648 1 96.62 92 LEU B CA 1
ATOM 2155 C C . LEU B 1 92 ? 9.5 6.258 -4.918 1 96.62 92 LEU B C 1
ATOM 2157 O O . LEU B 1 92 ? 9.867 5.645 -3.912 1 96.62 92 LEU B O 1
ATOM 2161 N N . SER B 1 93 ? 10.109 7.246 -5.496 1 95.31 93 SER B N 1
ATOM 2162 C CA . SER B 1 93 ? 11.25 7.898 -4.859 1 95.31 93 SER B CA 1
ATOM 2163 C C . SER B 1 93 ? 10.906 9.32 -4.422 1 95.31 93 SER B C 1
ATOM 2165 O O . SER B 1 93 ? 9.797 9.797 -4.684 1 95.31 93 SER B O 1
ATOM 2167 N N . LYS B 1 94 ? 11.859 9.914 -3.754 1 94.12 94 LYS B N 1
ATOM 2168 C CA . LYS B 1 94 ? 11.672 11.266 -3.248 1 94.12 94 LYS B CA 1
ATOM 2169 C C . LYS B 1 94 ? 11.312 12.234 -4.375 1 94.12 94 LYS B C 1
ATOM 2171 O O . LYS B 1 94 ? 10.523 13.156 -4.184 1 94.12 94 LYS B O 1
ATOM 2176 N N . SER B 1 95 ? 11.875 11.992 -5.562 1 95.06 95 SER B N 1
ATOM 2177 C CA . SER B 1 95 ? 11.68 12.898 -6.688 1 95.06 95 SER B CA 1
ATOM 2178 C C . SER B 1 95 ? 10.266 12.781 -7.254 1 95.06 95 SER B C 1
ATOM 2180 O O . SER B 1 95 ? 9.812 13.656 -7.992 1 95.06 95 SER B O 1
ATOM 2182 N N . ASP B 1 96 ? 9.555 11.758 -6.879 1 96 96 ASP B N 1
ATOM 2183 C CA . ASP B 1 96 ? 8.234 11.492 -7.434 1 96 96 ASP B CA 1
ATOM 2184 C C . ASP B 1 96 ? 7.137 12.094 -6.559 1 96 96 ASP B C 1
ATOM 2186 O O . ASP B 1 96 ? 5.953 12.008 -6.887 1 96 96 ASP B O 1
ATOM 2190 N N . VAL B 1 97 ? 7.547 12.711 -5.469 1 97 97 VAL B N 1
ATOM 2191 C CA . VAL B 1 97 ? 6.559 13.148 -4.488 1 97 97 VAL B CA 1
ATOM 2192 C C . VAL B 1 97 ? 6.758 14.633 -4.184 1 97 97 VAL B C 1
ATOM 2194 O O . VAL B 1 97 ? 7.887 15.086 -3.98 1 97 97 VAL B O 1
ATOM 2197 N N . GLN B 1 98 ? 5.691 15.336 -4.207 1 97.25 98 GLN B N 1
ATOM 2198 C CA . GLN B 1 98 ? 5.672 16.734 -3.795 1 97.25 98 GLN B CA 1
ATOM 2199 C C . GLN B 1 98 ? 4.902 16.906 -2.488 1 97.25 98 GLN B C 1
ATOM 2201 O O . GLN B 1 98 ? 3.828 16.344 -2.312 1 97.25 98 GLN B O 1
ATOM 2206 N N . ILE B 1 99 ? 5.457 17.688 -1.623 1 96.75 99 ILE B N 1
ATOM 2207 C CA . ILE B 1 99 ? 4.836 17.969 -0.333 1 96.75 99 ILE B CA 1
ATOM 2208 C C . ILE B 1 99 ? 4.648 19.469 -0.162 1 96.75 99 ILE B C 1
ATOM 2210 O O . ILE B 1 99 ? 5.582 20.25 -0.369 1 96.75 99 ILE B O 1
ATOM 2214 N N . HIS B 1 100 ? 3.537 19.875 0.153 1 95.31 100 HIS B N 1
ATOM 2215 C CA . HIS B 1 100 ? 3.334 21.297 0.442 1 95.31 100 HIS B CA 1
ATOM 2216 C C . HIS B 1 100 ? 2.396 21.484 1.631 1 95.31 100 HIS B C 1
ATOM 2218 O O . HIS B 1 100 ? 1.566 20.625 1.917 1 95.31 100 HIS B O 1
ATOM 2224 N N . VAL B 1 101 ? 2.627 22.516 2.311 1 94.19 101 VAL B N 1
ATOM 2225 C CA . VAL B 1 101 ? 1.789 22.875 3.449 1 94.19 101 VAL B CA 1
ATOM 2226 C C . VAL B 1 101 ? 1.096 24.203 3.184 1 94.19 101 VAL B C 1
ATOM 2228 O O . VAL B 1 101 ? 1.749 25.203 2.85 1 94.19 101 VAL B O 1
ATOM 2231 N N . SER B 1 102 ? -0.199 24.172 3.262 1 93.19 102 SER B N 1
ATOM 2232 C CA . SER B 1 102 ? -1.003 25.391 3.125 1 93.19 102 SER B CA 1
ATOM 2233 C C . SER B 1 102 ? -2.314 25.266 3.893 1 93.19 102 SER B C 1
ATOM 2235 O O . SER B 1 102 ? -2.887 24.188 3.992 1 93.19 102 SER B O 1
ATOM 2237 N N . ASP B 1 103 ? -2.684 26.328 4.453 1 91.44 103 ASP B N 1
ATOM 2238 C CA . ASP B 1 103 ? -3.969 26.422 5.141 1 91.44 103 ASP B CA 1
ATOM 2239 C C . ASP B 1 103 ? -4.074 25.359 6.238 1 91.44 103 ASP B C 1
ATOM 2241 O O . ASP B 1 103 ? -5.078 24.656 6.328 1 91.44 103 ASP B O 1
ATOM 2245 N N . GLY B 1 104 ? -2.959 25.109 6.914 1 91.5 104 GLY B N 1
ATOM 2246 C CA . GLY B 1 104 ? -2.955 24.234 8.07 1 91.5 104 GLY B CA 1
ATOM 2247 C C . GLY B 1 104 ? -2.99 22.766 7.703 1 91.5 104 GLY B C 1
ATOM 2248 O O . GLY B 1 104 ? -3.332 21.922 8.531 1 91.5 104 GLY B O 1
ATOM 2249 N N . ALA B 1 105 ? -2.701 22.547 6.445 1 94.88 105 ALA B N 1
ATOM 2250 C CA . ALA B 1 105 ? -2.752 21.141 6.02 1 94.88 105 ALA B CA 1
ATOM 2251 C C . ALA B 1 105 ? -1.522 20.781 5.195 1 94.88 105 ALA B C 1
ATOM 2253 O O . ALA B 1 105 ? -1.004 21.609 4.441 1 94.88 105 ALA B O 1
ATOM 2254 N N . LEU B 1 106 ? -1.11 19.641 5.406 1 96.06 106 LEU B N 1
ATOM 2255 C CA . LEU B 1 106 ? -0.043 19.062 4.602 1 96.06 106 LEU B CA 1
ATOM 2256 C C . LEU B 1 106 ? -0.616 18.25 3.443 1 96.06 106 LEU B C 1
ATOM 2258 O O . LEU B 1 106 ? -1.491 17.406 3.646 1 96.06 106 LEU B O 1
ATOM 2262 N N . THR B 1 107 ? -0.233 18.531 2.242 1 95.31 107 THR B N 1
ATOM 2263 C CA . THR B 1 107 ? -0.712 17.797 1.073 1 95.31 107 THR B CA 1
ATOM 2264 C C . THR B 1 107 ? 0.425 17.016 0.416 1 95.31 107 THR B C 1
ATOM 2266 O O . THR B 1 107 ? 1.476 17.578 0.109 1 95.31 107 THR B O 1
ATOM 2269 N N . LEU B 1 108 ? 0.217 15.758 0.302 1 96.06 108 LEU B N 1
ATOM 2270 C CA . LEU B 1 108 ? 1.121 14.875 -0.419 1 96.06 108 LEU B CA 1
ATOM 2271 C C . LEU B 1 108 ? 0.59 14.578 -1.818 1 96.06 108 LEU B C 1
ATOM 2273 O O . LEU B 1 108 ? -0.541 14.109 -1.972 1 96.06 108 LEU B O 1
ATOM 2277 N N . GLU B 1 109 ? 1.456 14.875 -2.822 1 96.12 109 GLU B N 1
ATOM 2278 C CA . GLU B 1 109 ? 1.018 14.617 -4.191 1 96.12 109 GLU B CA 1
ATOM 2279 C C . GLU B 1 109 ? 2.115 13.93 -5 1 96.12 109 GLU B C 1
ATOM 2281 O O . GLU B 1 109 ? 3.303 14.188 -4.785 1 96.12 109 GLU B O 1
ATOM 2286 N N . GLY B 1 110 ? 1.644 13.148 -5.977 1 95.06 110 GLY B N 1
ATOM 2287 C CA . GLY B 1 110 ? 2.543 12.469 -6.898 1 95.06 110 GLY B CA 1
ATOM 2288 C C . GLY B 1 110 ? 1.821 11.578 -7.887 1 95.06 110 GLY B C 1
ATOM 2289 O O . GLY B 1 110 ? 0.595 11.633 -8 1 95.06 110 GLY B O 1
ATOM 2290 N N . GLU B 1 111 ? 2.652 10.867 -8.609 1 94.12 111 GLU B N 1
ATOM 2291 C CA . GLU B 1 111 ? 2.092 9.945 -9.594 1 94.12 111 GLU B CA 1
ATOM 2292 C C . GLU B 1 111 ? 2.889 8.648 -9.648 1 94.12 111 GLU B C 1
ATOM 2294 O O . GLU B 1 111 ? 4.113 8.672 -9.773 1 94.12 111 GLU B O 1
ATOM 2299 N N . ARG B 1 112 ? 2.189 7.613 -9.445 1 93.12 112 ARG B N 1
ATOM 2300 C CA . ARG B 1 112 ? 2.777 6.297 -9.664 1 93.12 112 ARG B CA 1
ATOM 2301 C C . ARG B 1 112 ? 2.488 5.793 -11.07 1 93.12 112 ARG B C 1
ATOM 2303 O O . ARG B 1 112 ? 1.346 5.461 -11.398 1 93.12 112 ARG B O 1
ATOM 2310 N N . LYS B 1 113 ? 3.475 5.621 -11.844 1 89.62 113 LYS B N 1
ATOM 2311 C CA . LYS B 1 113 ? 3.287 5.242 -13.242 1 89.62 113 LYS B CA 1
ATOM 2312 C C . LYS B 1 113 ? 3.271 3.725 -13.406 1 89.62 113 LYS B C 1
ATOM 2314 O O . LYS B 1 113 ? 4.02 3.016 -12.727 1 89.62 113 LYS B O 1
ATOM 2319 N N . HIS B 1 114 ? 2.311 3.35 -14.266 1 81.88 114 HIS B N 1
ATOM 2320 C CA . HIS B 1 114 ? 2.285 1.933 -14.609 1 81.88 114 HIS B CA 1
ATOM 2321 C C . HIS B 1 114 ? 3.432 1.573 -15.547 1 81.88 114 HIS B C 1
ATOM 2323 O O . HIS B 1 114 ? 3.746 2.33 -16.469 1 81.88 114 HIS B O 1
ATOM 2329 N N . GLU B 1 115 ? 4.312 0.748 -15.078 1 69 115 GLU B N 1
ATOM 2330 C CA . GLU B 1 115 ? 5.324 0.338 -16.047 1 69 115 GLU B CA 1
ATOM 2331 C C . GLU B 1 115 ? 4.684 -0.14 -17.344 1 69 115 GLU B C 1
ATOM 2333 O O . GLU B 1 115 ? 3.588 -0.702 -17.344 1 69 115 GLU B O 1
ATOM 2338 N N . HIS B 1 116 ? 5.219 0.419 -18.453 1 61.28 116 HIS B N 1
ATOM 2339 C CA . HIS B 1 116 ? 4.754 0.223 -19.828 1 61.28 116 HIS B CA 1
ATOM 2340 C C . HIS B 1 116 ? 4.535 -1.257 -20.125 1 61.28 116 HIS B C 1
ATOM 2342 O O . HIS B 1 116 ? 5.449 -2.068 -19.969 1 61.28 116 HIS B O 1
ATOM 2348 N N . GLU B 1 117 ? 3.355 -1.632 -19.828 1 62.47 117 GLU B N 1
ATOM 2349 C CA . GLU B 1 117 ? 3.035 -2.963 -20.328 1 62.47 117 GLU B CA 1
ATOM 2350 C C . GLU B 1 117 ? 2.707 -2.924 -21.828 1 62.47 117 GLU B C 1
ATOM 2352 O O . GLU B 1 117 ? 2.141 -1.945 -22.312 1 62.47 117 GLU B O 1
ATOM 2357 N N . GLU B 1 118 ? 3.492 -3.646 -22.453 1 66.31 118 GLU B N 1
ATOM 2358 C CA . GLU B 1 118 ? 3.217 -3.768 -23.875 1 66.31 118 GLU B CA 1
ATOM 2359 C C . GLU B 1 118 ? 1.767 -4.172 -24.125 1 66.31 118 GLU B C 1
ATOM 2361 O O . GLU B 1 118 ? 1.134 -4.793 -23.266 1 66.31 118 GLU B O 1
ATOM 2366 N N . LYS B 1 119 ? 1.278 -3.609 -25.109 1 66.5 119 LYS B N 1
ATOM 2367 C CA . LYS B 1 119 ? -0.088 -3.881 -25.547 1 66.5 119 LYS B CA 1
ATOM 2368 C C . LYS B 1 119 ? -0.369 -5.379 -25.562 1 66.5 119 LYS B C 1
ATOM 2370 O O . LYS B 1 119 ? -1.503 -5.809 -25.344 1 66.5 119 LYS B O 1
ATOM 2375 N N . THR B 1 120 ? 0.692 -6.16 -25.688 1 75.12 120 THR B N 1
ATOM 2376 C CA . THR B 1 120 ? 0.49 -7.594 -25.844 1 75.12 120 THR B CA 1
ATOM 2377 C C . THR B 1 120 ? 0.502 -8.297 -24.5 1 75.12 120 THR B C 1
ATOM 2379 O O . THR B 1 120 ? 0.176 -9.477 -24.391 1 75.12 120 THR B O 1
ATOM 2382 N N . ASP B 1 121 ? 0.777 -7.633 -23.5 1 84.12 121 ASP B N 1
ATOM 2383 C CA . ASP B 1 121 ? 0.886 -8.266 -22.203 1 84.12 121 ASP B CA 1
ATOM 2384 C C . ASP B 1 121 ? -0.494 -8.57 -21.625 1 84.12 121 ASP B C 1
ATOM 2386 O O . ASP B 1 121 ? -1.435 -7.797 -21.797 1 84.12 121 ASP B O 1
ATOM 2390 N N . ARG B 1 122 ? -0.556 -9.805 -21.141 1 89.62 122 ARG B N 1
ATOM 2391 C CA . ARG B 1 122 ? -1.792 -10.18 -20.453 1 89.62 122 ARG B CA 1
ATOM 2392 C C . ARG B 1 122 ? -1.679 -9.945 -18.953 1 89.62 122 ARG B C 1
ATOM 2394 O O . ARG B 1 122 ? -0.76 -10.461 -18.312 1 89.62 122 ARG B O 1
ATOM 2401 N N . ARG B 1 123 ? -2.652 -9.203 -18.453 1 89.88 123 ARG B N 1
ATOM 2402 C CA . ARG B 1 123 ? -2.691 -8.953 -17.016 1 89.88 123 ARG B CA 1
ATOM 2403 C C . ARG B 1 123 ? -3.684 -9.883 -16.312 1 89.88 123 ARG B C 1
ATOM 2405 O O . ARG B 1 123 ? -4.898 -9.742 -16.484 1 89.88 123 ARG B O 1
ATOM 2412 N N . HIS B 1 124 ? -3.121 -10.648 -15.531 1 91.19 124 HIS B N 1
ATOM 2413 C CA . HIS B 1 124 ? -3.963 -11.641 -14.867 1 91.19 124 HIS B CA 1
ATOM 2414 C C . HIS B 1 124 ? -4.508 -11.094 -13.547 1 91.19 124 HIS B C 1
ATOM 2416 O O . HIS B 1 124 ? -5.66 -11.367 -13.188 1 91.19 124 HIS B O 1
ATOM 2422 N N . VAL B 1 125 ? -3.777 -10.359 -12.797 1 90.94 125 VAL B N 1
ATOM 2423 C CA . VAL B 1 125 ? -4.156 -9.758 -11.523 1 90.94 125 VAL B CA 1
ATOM 2424 C C . VAL B 1 125 ? -3.637 -8.328 -11.445 1 90.94 125 VAL B C 1
ATOM 2426 O O . VAL B 1 125 ? -2.479 -8.062 -11.773 1 90.94 125 VAL B O 1
ATOM 2429 N N . VAL B 1 126 ? -4.473 -7.449 -11.109 1 91.75 126 VAL B N 1
ATOM 2430 C CA . VAL B 1 126 ? -4.094 -6.051 -10.93 1 91.75 126 VAL B CA 1
ATOM 2431 C C . VAL B 1 126 ? -4.664 -5.527 -9.609 1 91.75 126 VAL B C 1
ATOM 2433 O O . VAL B 1 126 ? -5.836 -5.156 -9.539 1 91.75 126 VAL B O 1
ATOM 2436 N N . GLU B 1 127 ? -3.854 -5.555 -8.594 1 91.44 127 GLU B N 1
ATOM 2437 C CA . GLU B 1 127 ? -4.297 -5.078 -7.289 1 91.44 127 GLU B CA 1
ATOM 2438 C C . GLU B 1 127 ? -3.604 -3.771 -6.914 1 91.44 127 GLU B C 1
ATOM 2440 O O . GLU B 1 127 ? -4.102 -3.014 -6.078 1 91.44 127 GLU B O 1
ATOM 2445 N N . ARG B 1 128 ? -2.449 -3.516 -7.477 1 93.38 128 ARG B N 1
ATOM 2446 C CA . ARG B 1 128 ? -1.646 -2.35 -7.121 1 93.38 128 ARG B CA 1
ATOM 2447 C C . ARG B 1 128 ? -2.232 -1.076 -7.723 1 93.38 128 ARG B C 1
ATOM 2449 O O . ARG B 1 128 ? -2.807 -1.105 -8.812 1 93.38 128 ARG B O 1
ATOM 2456 N N . SER B 1 129 ? -2.053 -0.041 -6.965 1 90 129 SER B N 1
ATOM 2457 C CA . SER B 1 129 ? -2.631 1.229 -7.391 1 90 129 SER B CA 1
ATOM 2458 C C . SER B 1 129 ? -1.63 2.053 -8.195 1 90 129 SER B C 1
ATOM 2460 O O . SER B 1 129 ? -0.444 2.092 -7.859 1 90 129 SER B O 1
ATOM 2462 N N . PHE B 1 130 ? -2.178 2.633 -9.234 1 90.75 130 PHE B N 1
ATOM 2463 C CA . PHE B 1 130 ? -1.379 3.512 -10.086 1 90.75 130 PHE B CA 1
ATOM 2464 C C . PHE B 1 130 ? -2.117 4.816 -10.359 1 90.75 130 PHE B C 1
ATOM 2466 O O . PHE B 1 130 ? -3.32 4.918 -10.109 1 90.75 130 PHE B O 1
ATOM 2473 N N . GLY B 1 131 ? -1.295 5.816 -10.891 1 90.31 131 GLY B N 1
ATOM 2474 C CA . GLY B 1 131 ? -1.871 7.105 -11.234 1 90.31 131 GLY B CA 1
ATOM 2475 C C . GLY B 1 131 ? -1.518 8.203 -10.25 1 90.31 131 GLY B C 1
ATOM 2476 O O . GLY B 1 131 ? -0.65 8.016 -9.391 1 90.31 131 GLY B O 1
ATOM 2477 N N . LYS B 1 132 ? -2.15 9.273 -10.523 1 92.38 132 LYS B N 1
ATOM 2478 C CA . LYS B 1 132 ? -1.934 10.422 -9.656 1 92.38 132 LYS B CA 1
ATOM 2479 C C . LYS B 1 132 ? -2.65 10.242 -8.32 1 92.38 132 LYS B C 1
ATOM 2481 O O . LYS B 1 132 ? -3.713 9.625 -8.258 1 92.38 132 LYS B O 1
ATOM 2486 N N . PHE B 1 133 ? -2.088 10.773 -7.328 1 91.62 133 PHE B N 1
ATOM 2487 C CA . PHE B 1 133 ? -2.734 10.781 -6.023 1 91.62 133 PHE B CA 1
ATOM 2488 C C . PHE B 1 133 ? -2.527 12.117 -5.316 1 91.62 133 PHE B C 1
ATOM 2490 O O . PHE B 1 133 ? -1.606 12.859 -5.652 1 91.62 133 PHE B O 1
ATOM 2497 N N . SER B 1 134 ? -3.375 12.336 -4.391 1 92.62 134 SER B N 1
ATOM 2498 C CA . SER B 1 134 ? -3.303 13.492 -3.502 1 92.62 134 SER B CA 1
ATOM 2499 C C . SER B 1 134 ? -3.879 13.164 -2.127 1 92.62 134 SER B C 1
ATOM 2501 O O . SER B 1 134 ? -5.031 12.742 -2.016 1 92.62 134 SER B O 1
ATOM 2503 N N . ARG B 1 135 ? -2.994 13.297 -1.116 1 94.19 135 ARG B N 1
ATOM 2504 C CA . ARG B 1 135 ? -3.434 13.055 0.255 1 94.19 135 ARG B CA 1
ATOM 2505 C C . ARG B 1 135 ? -3.266 14.305 1.111 1 94.19 135 ARG B C 1
ATOM 2507 O O . ARG B 1 135 ? -2.16 14.844 1.226 1 94.19 135 ARG B O 1
ATOM 2514 N N . ARG B 1 136 ? -4.316 14.695 1.693 1 93 136 ARG B N 1
ATOM 2515 C CA . ARG B 1 136 ? -4.289 15.891 2.535 1 93 136 ARG B CA 1
ATOM 2516 C C . ARG B 1 136 ? -4.457 15.523 4.004 1 93 136 ARG B C 1
ATOM 2518 O O . ARG B 1 136 ? -5.379 14.789 4.367 1 93 136 ARG B O 1
ATOM 2525 N N . ILE B 1 137 ? -3.602 16.109 4.848 1 93.25 137 ILE B N 1
ATOM 2526 C CA . ILE B 1 137 ? -3.592 15.828 6.277 1 93.25 137 ILE B CA 1
ATOM 2527 C C . ILE B 1 137 ? -3.627 17.125 7.066 1 93.25 137 ILE B C 1
ATOM 2529 O O . ILE B 1 137 ? -2.734 17.969 6.93 1 93.25 137 ILE B O 1
ATOM 2533 N N . ARG B 1 138 ? -4.535 17.266 7.836 1 94.81 138 ARG B N 1
ATOM 2534 C CA . ARG B 1 138 ? -4.613 18.453 8.672 1 94.81 138 ARG B CA 1
ATOM 2535 C C . ARG B 1 138 ? -3.561 18.422 9.781 1 94.81 138 ARG B C 1
ATOM 2537 O O . ARG B 1 138 ? -3.348 17.375 10.406 1 94.81 138 ARG B O 1
ATOM 2544 N N . LEU B 1 139 ? -3.059 19.562 9.992 1 94.69 139 LEU B N 1
ATOM 2545 C CA . LEU B 1 139 ? -2.002 19.656 11 1 94.69 139 LEU B CA 1
ATOM 2546 C C . LEU B 1 139 ? -2.486 20.391 12.234 1 94.69 139 LEU B C 1
ATOM 2548 O O . LEU B 1 139 ? -3.234 21.375 12.125 1 94.69 139 LEU B O 1
ATOM 2552 N N . PRO B 1 140 ? -1.986 19.891 13.336 1 92.81 140 PRO B N 1
ATOM 2553 C CA . PRO B 1 140 ? -2.279 20.656 14.539 1 92.81 140 PRO B CA 1
ATOM 2554 C C . PRO B 1 140 ? -1.622 22.047 14.523 1 92.81 140 PRO B C 1
ATOM 2556 O O . PRO B 1 140 ? -0.573 22.219 13.898 1 92.81 140 PRO B O 1
ATOM 2559 N N . PRO B 1 141 ? -2.258 22.922 15.297 1 91.06 141 PRO B N 1
ATOM 2560 C CA . PRO B 1 141 ? -1.745 24.297 15.273 1 91.06 141 PRO B CA 1
ATOM 2561 C C . PRO B 1 141 ? -0.328 24.406 15.828 1 91.06 141 PRO B C 1
ATOM 2563 O O . PRO B 1 141 ? 0.397 25.344 15.492 1 91.06 141 PRO B O 1
ATOM 2566 N N . ASP B 1 142 ? 0.116 23.562 16.641 1 93.06 142 ASP B N 1
ATOM 2567 C CA . ASP B 1 142 ? 1.423 23.703 17.281 1 93.06 142 ASP B CA 1
ATOM 2568 C C . ASP B 1 142 ? 2.488 22.922 16.5 1 93.06 142 ASP B C 1
ATOM 2570 O O . ASP B 1 142 ? 3.613 22.766 16.969 1 93.06 142 ASP B O 1
ATOM 2574 N N . ALA B 1 143 ? 2.162 22.422 15.352 1 94.94 143 ALA B N 1
ATOM 2575 C CA . ALA B 1 143 ? 3.16 21.781 14.5 1 94.94 143 ALA B CA 1
ATOM 2576 C C . ALA B 1 143 ? 4.059 22.828 13.836 1 94.94 143 ALA B C 1
ATOM 2578 O O . ALA B 1 143 ? 3.572 23.797 13.266 1 94.94 143 ALA B O 1
ATOM 2579 N N . GLN B 1 144 ? 5.332 22.656 13.922 1 94.12 144 GLN B N 1
ATOM 2580 C CA . GLN B 1 144 ? 6.289 23.547 13.281 1 94.12 144 GLN B CA 1
ATOM 2581 C C . GLN B 1 144 ? 6.602 23.094 11.859 1 94.12 144 GLN B C 1
ATOM 2583 O O . GLN B 1 144 ? 7.316 22.109 11.664 1 94.12 144 GLN B O 1
ATOM 2588 N N . VAL B 1 145 ? 6.215 23.828 10.859 1 92 145 VAL B N 1
ATOM 2589 C CA . VAL B 1 145 ? 6.305 23.422 9.461 1 92 145 VAL B CA 1
ATOM 2590 C C . VAL B 1 145 ? 7.684 23.781 8.906 1 92 145 VAL B C 1
ATOM 2592 O O . VAL B 1 145 ? 8.242 23.047 8.086 1 92 145 VAL B O 1
ATOM 2595 N N . ASP B 1 146 ? 8.281 24.812 9.328 1 89.62 146 ASP B N 1
ATOM 2596 C CA . ASP B 1 146 ? 9.539 25.328 8.781 1 89.62 146 ASP B CA 1
ATOM 2597 C C . ASP B 1 146 ? 10.68 24.344 9.039 1 89.62 146 ASP B C 1
ATOM 2599 O O . ASP B 1 146 ? 11.633 24.281 8.258 1 89.62 146 ASP B O 1
ATOM 2603 N N . ASN B 1 147 ? 10.555 23.531 10.047 1 85.81 147 ASN B N 1
ATOM 2604 C CA . ASN B 1 147 ? 11.617 22.594 10.406 1 85.81 147 ASN B CA 1
ATOM 2605 C C . ASN B 1 147 ? 11.242 21.156 10.07 1 85.81 147 ASN B C 1
ATOM 2607 O O . ASN B 1 147 ? 11.82 20.219 10.625 1 85.81 147 ASN B O 1
ATOM 2611 N N . ALA B 1 148 ? 10.391 21.078 9.195 1 92.12 148 ALA B N 1
ATOM 2612 C CA . ALA B 1 148 ? 9.93 19.719 8.891 1 92.12 148 ALA B CA 1
ATOM 2613 C C . ALA B 1 148 ? 11 18.922 8.148 1 92.12 148 ALA B C 1
ATOM 2615 O O . ALA B 1 148 ? 11.688 19.469 7.281 1 92.12 148 ALA B O 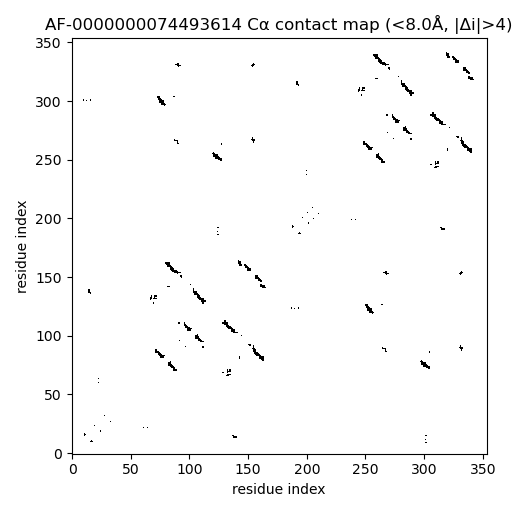1
ATOM 2616 N N . LYS B 1 149 ? 11.203 17.734 8.57 1 94.06 149 LYS B N 1
ATOM 2617 C CA . LYS B 1 149 ? 12.133 16.812 7.93 1 94.06 149 LYS B CA 1
ATOM 2618 C C . LYS B 1 149 ? 11.383 15.656 7.273 1 94.06 149 LYS B C 1
ATOM 2620 O O . LYS B 1 149 ? 10.477 15.078 7.871 1 94.06 149 LYS B O 1
ATOM 2625 N N . ALA B 1 150 ? 11.812 15.375 6.008 1 96.06 150 ALA B N 1
ATOM 2626 C CA . ALA B 1 150 ? 11.18 14.273 5.289 1 96.06 150 ALA B CA 1
ATOM 2627 C C . ALA B 1 150 ? 12.211 13.297 4.742 1 96.06 150 ALA B C 1
ATOM 2629 O O . ALA B 1 150 ? 13.25 13.711 4.219 1 96.06 150 ALA B O 1
ATOM 2630 N N . THR B 1 151 ? 11.969 12.055 4.922 1 96.75 151 THR B N 1
ATOM 2631 C CA . THR B 1 151 ? 12.836 11.008 4.387 1 96.75 151 THR B CA 1
ATOM 2632 C C . THR B 1 151 ? 12.008 9.961 3.639 1 96.75 151 THR B C 1
ATOM 2634 O O . THR B 1 151 ? 10.812 9.82 3.873 1 96.75 151 THR B O 1
ATOM 2637 N N . MET B 1 152 ? 12.625 9.32 2.652 1 96.06 152 MET B N 1
ATOM 2638 C CA . MET B 1 152 ? 12.016 8.234 1.89 1 96.06 152 MET B CA 1
ATOM 2639 C C . MET B 1 152 ? 12.898 6.992 1.914 1 96.06 152 MET B C 1
ATOM 2641 O O . MET B 1 152 ? 14.047 7.031 1.471 1 96.06 152 MET B O 1
ATOM 2645 N N . GLU B 1 153 ? 12.32 5.922 2.525 1 95.88 153 GLU B N 1
ATOM 2646 C CA . GLU B 1 153 ? 13.062 4.668 2.586 1 95.88 153 GLU B CA 1
ATOM 2647 C C . GLU B 1 153 ? 12.156 3.475 2.295 1 95.88 153 GLU B C 1
ATOM 2649 O O . GLU B 1 153 ? 11.086 3.34 2.893 1 95.88 153 GLU B O 1
ATOM 2654 N N . ASN B 1 154 ? 12.547 2.682 1.335 1 96.69 154 ASN B N 1
ATOM 2655 C CA . ASN B 1 154 ? 11.844 1.445 1.011 1 96.69 154 ASN B CA 1
ATOM 2656 C C . ASN B 1 154 ? 10.359 1.695 0.761 1 96.69 154 ASN B C 1
ATOM 2658 O O . ASN B 1 154 ? 9.508 0.961 1.266 1 96.69 154 ASN B O 1
ATOM 2662 N N . GLY B 1 155 ? 10.109 2.764 0.11 1 97 155 GLY B N 1
ATOM 2663 C CA . GLY B 1 155 ? 8.758 3.049 -0.327 1 97 155 GLY B CA 1
ATOM 2664 C C . GLY B 1 155 ? 7.887 3.641 0.768 1 97 155 GLY B C 1
ATOM 2665 O O . GLY B 1 155 ? 6.66 3.635 0.666 1 97 155 GLY B O 1
ATOM 2666 N N . VAL B 1 156 ? 8.547 4.078 1.871 1 97.56 156 VAL B N 1
ATOM 2667 C CA . VAL B 1 156 ? 7.812 4.746 2.943 1 97.56 156 VAL B CA 1
ATOM 2668 C C . VAL B 1 156 ? 8.328 6.172 3.117 1 97.56 156 VAL B C 1
ATOM 2670 O O . VAL B 1 156 ? 9.531 6.383 3.309 1 97.56 156 VAL B O 1
ATOM 2673 N N . LEU B 1 157 ? 7.441 7.094 3.029 1 98.06 157 LEU B N 1
ATOM 2674 C CA . LEU B 1 157 ? 7.75 8.492 3.324 1 98.06 157 LEU B CA 1
ATOM 2675 C C . LEU B 1 157 ? 7.523 8.797 4.801 1 98.06 157 LEU B C 1
ATOM 2677 O O . LEU B 1 157 ? 6.488 8.438 5.363 1 98.06 157 LEU B O 1
ATOM 2681 N N . GLN B 1 158 ? 8.461 9.406 5.387 1 97.44 158 GLN B N 1
ATOM 2682 C CA . GLN B 1 158 ? 8.312 9.844 6.77 1 97.44 158 GLN B CA 1
ATOM 2683 C C . GLN B 1 158 ? 8.547 11.344 6.898 1 97.44 158 GLN B C 1
ATOM 2685 O O . GLN B 1 158 ? 9.57 11.859 6.445 1 97.44 158 GLN B O 1
ATOM 2690 N N . ILE B 1 159 ? 7.652 11.984 7.492 1 97.44 159 ILE B N 1
ATOM 2691 C CA . ILE B 1 159 ? 7.758 13.414 7.75 1 97.44 159 ILE B CA 1
ATOM 2692 C C . ILE B 1 159 ? 7.676 13.68 9.25 1 97.44 159 ILE B C 1
ATOM 2694 O O . ILE B 1 159 ? 6.754 13.203 9.922 1 97.44 159 ILE B O 1
ATOM 2698 N N . ALA B 1 160 ? 8.578 14.43 9.734 1 97 160 ALA B N 1
ATOM 2699 C CA . ALA B 1 160 ? 8.594 14.797 11.148 1 97 160 ALA B CA 1
ATOM 2700 C C . ALA B 1 160 ? 8.445 16.312 11.328 1 97 160 ALA B C 1
ATOM 2702 O O . ALA B 1 160 ? 9.164 17.094 10.695 1 97 160 ALA B O 1
ATOM 2703 N N . LEU B 1 161 ? 7.477 16.641 12.18 1 96.62 161 LEU B N 1
ATOM 2704 C CA . LEU B 1 161 ? 7.234 18.047 12.5 1 96.62 161 LEU B CA 1
ATOM 2705 C C . LEU B 1 161 ? 7.383 18.297 14 1 96.62 161 LEU B C 1
ATOM 2707 O O . LEU B 1 161 ? 6.648 17.719 14.805 1 96.62 161 LEU B O 1
ATOM 2711 N N . ALA B 1 162 ? 8.219 19.203 14.336 1 96.12 162 ALA B N 1
ATOM 2712 C CA . ALA B 1 162 ? 8.398 19.531 15.75 1 96.12 162 ALA B CA 1
ATOM 2713 C C . ALA B 1 162 ? 7.18 20.266 16.297 1 96.12 162 ALA B C 1
ATOM 2715 O O . ALA B 1 162 ? 6.434 20.891 15.547 1 96.12 162 ALA B O 1
ATOM 2716 N N . LYS B 1 163 ? 6.996 20.094 17.578 1 93.31 163 LYS B N 1
ATOM 2717 C CA . LYS B 1 163 ? 5.953 20.859 18.25 1 93.31 163 LYS B CA 1
ATOM 2718 C C . LYS B 1 163 ? 6.477 22.234 18.688 1 93.31 163 LYS B C 1
ATOM 2720 O O . LYS B 1 163 ? 7.613 22.344 19.141 1 93.31 163 LYS B O 1
ATOM 2725 N N . LYS B 1 164 ? 5.617 23.172 18.531 1 90.06 164 LYS B N 1
ATOM 2726 C CA . LYS B 1 164 ? 5.977 24.5 19 1 90.06 164 LYS B CA 1
ATOM 2727 C C . LYS B 1 164 ? 6.004 24.562 20.531 1 90.06 164 LYS B C 1
ATOM 2729 O O . LYS B 1 164 ? 5.191 23.906 21.188 1 90.06 164 LYS B O 1
ATOM 2734 N N . ALA B 1 165 ? 7.031 25.219 21.078 1 79.94 165 ALA B N 1
ATOM 2735 C CA . ALA B 1 165 ? 7.109 25.422 22.516 1 79.94 165 ALA B CA 1
ATOM 2736 C C . ALA B 1 165 ? 5.91 26.203 23.031 1 79.94 165 ALA B C 1
ATOM 2738 O O . ALA B 1 165 ? 5.387 27.078 22.328 1 79.94 165 ALA B O 1
ATOM 2739 N N . PRO B 1 166 ? 5.359 25.562 24.078 1 72.06 166 PRO B N 1
ATOM 2740 C CA . PRO B 1 166 ? 4.25 26.344 24.641 1 72.06 166 PRO B CA 1
ATOM 2741 C C . PRO B 1 166 ? 4.602 27.812 24.828 1 72.06 166 PRO B C 1
ATOM 2743 O O . PRO B 1 166 ? 5.727 28.141 25.219 1 72.06 166 PRO B O 1
ATOM 2746 N N . GLU B 1 167 ? 4.125 28.625 23.906 1 60.06 167 GLU B N 1
ATOM 2747 C CA . GLU B 1 167 ? 4.336 30.047 24.156 1 60.06 167 GLU B CA 1
ATOM 2748 C C . GLU B 1 167 ? 4.133 30.391 25.641 1 60.06 167 GLU B C 1
ATOM 2750 O O . GLU B 1 167 ? 3.182 29.906 26.266 1 60.06 167 GLU B O 1
ATOM 2755 N N . LYS B 1 168 ? 5.219 30.547 26.328 1 55.41 168 LYS B N 1
ATOM 2756 C CA . LYS B 1 168 ? 5.082 31.062 27.688 1 55.41 168 LYS B CA 1
ATOM 2757 C C . LYS B 1 168 ? 3.934 32.062 27.797 1 55.41 168 LYS B C 1
ATOM 2759 O O . LYS B 1 168 ? 3.893 33.031 27.047 1 55.41 168 LYS B O 1
ATOM 2764 N N . GLU B 1 169 ? 2.775 31.516 27.969 1 52.66 169 GLU B N 1
ATOM 2765 C CA . GLU B 1 169 ? 1.76 32.5 28.312 1 52.66 169 GLU B CA 1
ATOM 2766 C C . GLU B 1 169 ? 2.359 33.656 29.125 1 52.66 169 GLU B C 1
ATOM 2768 O O . GLU B 1 169 ? 2.92 33.438 30.188 1 52.66 169 GLU B O 1
ATOM 2773 N N . GLU B 1 170 ? 3.072 34.438 28.5 1 50.72 170 GLU B N 1
ATOM 2774 C CA . GLU B 1 170 ? 3.402 35.656 29.25 1 50.72 170 GLU B CA 1
ATOM 2775 C C . GLU B 1 170 ? 2.197 36.156 30.047 1 50.72 170 GLU B C 1
ATOM 2777 O O . GLU B 1 170 ? 1.174 36.531 29.469 1 50.72 170 GLU B O 1
ATOM 2782 N N . LYS B 1 171 ? 1.878 35.5 31.062 1 53.12 171 LYS B N 1
ATOM 2783 C CA . LYS B 1 171 ? 0.899 36.062 31.984 1 53.12 171 LYS B CA 1
ATOM 2784 C C . LYS B 1 171 ? 1.099 37.562 32.125 1 53.12 171 LYS B C 1
ATOM 2786 O O . LYS B 1 171 ? 2.146 38 32.594 1 53.12 171 LYS B O 1
ATOM 2791 N N . LYS B 1 172 ? 0.586 38.188 31.188 1 55.78 172 LYS B N 1
ATOM 2792 C CA . LYS B 1 172 ? 0.563 39.625 31.391 1 55.78 172 LYS B CA 1
ATOM 2793 C C . LYS B 1 172 ? -0.074 40 32.719 1 55.78 172 LYS B C 1
ATOM 2795 O O . LYS B 1 172 ? -1.242 39.688 32.969 1 55.78 172 LYS B O 1
ATOM 2800 N N . LEU B 1 173 ? 0.667 39.812 33.688 1 53.56 173 LEU B N 1
ATOM 2801 C CA . LEU B 1 173 ? 0.165 40.375 34.938 1 53.56 173 LEU B CA 1
ATOM 2802 C C . LEU B 1 173 ? -0.329 41.781 34.75 1 53.56 173 LEU B C 1
ATOM 2804 O O . LEU B 1 173 ? 0.404 42.625 34.219 1 53.56 173 LEU B O 1
ATOM 2808 N N . ILE B 1 174 ? -1.523 41.844 34.344 1 55.09 174 ILE B N 1
ATOM 2809 C CA . ILE B 1 174 ? -2.08 43.188 34.344 1 55.09 174 ILE B CA 1
ATOM 2810 C C . ILE B 1 174 ? -1.867 43.812 35.719 1 55.09 174 ILE B C 1
ATOM 2812 O O . ILE B 1 174 ? -2.377 43.344 36.719 1 55.09 174 ILE B O 1
ATOM 2816 N N . ALA B 1 175 ? -0.76 44.312 35.875 1 49.72 175 ALA B N 1
ATOM 2817 C CA . ALA B 1 175 ? -0.598 45.125 37.062 1 49.72 175 ALA B CA 1
ATOM 2818 C C . ALA B 1 175 ? -1.753 46.125 37.219 1 49.72 175 ALA B C 1
ATOM 2820 O O . ALA B 1 175 ? -2.104 46.844 36.281 1 49.72 175 ALA B O 1
ATOM 2821 N N . LEU B 1 176 ? -2.773 45.625 37.875 1 54.53 176 LEU B N 1
ATOM 2822 C CA . LEU B 1 176 ? -3.748 46.625 38.281 1 54.53 176 LEU B CA 1
ATOM 2823 C C . LEU B 1 176 ? -3.053 47.844 38.875 1 54.53 176 LEU B C 1
ATOM 2825 O O . LEU B 1 176 ? -2.23 47.719 39.781 1 54.53 176 LEU B O 1
ATOM 2829 N N . LEU B 1 177 ? -2.566 48.719 37.969 1 44.56 177 LEU B N 1
ATOM 2830 C CA . LEU B 1 177 ? -2.334 50 38.625 1 44.56 177 LEU B CA 1
ATOM 2831 C C . LEU B 1 177 ? -3.604 50.5 39.281 1 44.56 177 LEU B C 1
ATOM 2833 O O . LEU B 1 177 ? -4.695 50.375 38.719 1 44.56 177 LEU B O 1
#

Secondary structure (DSSP, 8-state):
--------GGGG-TT---SHHHHHHHHHHHHH--------TT--STHHHHHHHHHHHHHHHHHHHHHHHHSPPEEEEE-SSEEEEEEE-TT--GGGEEEEEETTEEEEEEEE------TT-EEEEE-S--EEEEEEEE--TTEEEEEEEEEEETTEEEEEEEEPP------------/--------GGGG-TT---SHHHHHHHHHHHHH--------TT--SSHHHHHHHHHHHHHHHHHHHHHHHHSPPEEEEE-SSEEEEEEE-TT--GGGEEEEEETTEEEEEEEE------TT-EEEEE-S--EEEEEEEE--TTEEEEEEEEEEETTEEEEEEEEPP------------

Solvent-accessible surface area (backbone atoms only — not comparable to full-atom values): 20553 Å² total; per-residue (Å²): 134,83,84,68,77,74,73,68,67,58,68,67,42,78,76,59,60,59,76,49,54,60,54,48,44,52,47,44,46,60,66,62,49,66,75,72,70,76,66,68,87,87,72,66,77,68,57,61,61,55,50,51,53,52,48,51,52,50,50,50,53,49,48,52,49,47,36,53,73,59,28,67,37,39,31,33,34,35,50,96,58,30,36,39,38,36,33,46,39,51,66,43,54,68,89,46,50,47,76,47,76,57,95,58,24,40,35,40,34,37,59,42,76,70,74,85,64,57,90,80,44,45,75,68,40,81,56,61,77,66,44,68,36,61,46,77,42,69,50,63,90,48,52,34,70,92,70,49,46,75,49,71,51,34,8,26,37,36,36,40,24,38,50,54,71,76,69,72,72,69,71,69,69,71,70,80,122,134,82,84,69,77,74,75,68,67,63,68,68,43,78,74,54,64,57,74,48,57,60,53,48,44,52,49,45,46,61,64,61,48,67,75,72,71,76,69,65,86,87,71,64,79,66,55,60,60,55,51,50,52,50,47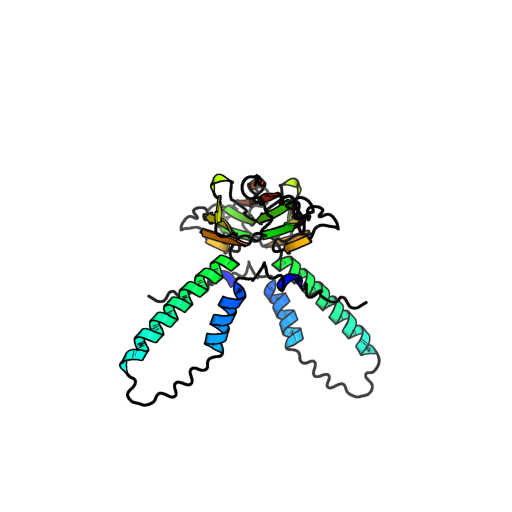,51,54,50,51,51,53,48,48,53,48,48,35,53,73,60,27,66,36,39,31,34,37,35,50,96,59,32,35,40,38,37,32,47,40,50,68,44,54,69,89,46,50,47,75,49,75,56,94,60,23,40,36,41,34,40,58,41,75,73,74,86,64,56,88,80,44,45,70,64,41,81,56,61,75,66,42,69,36,62,46,75,42,71,50,63,89,48,52,33,71,92,68,49,45,73,51,70,50,35,7,26,38,36,35,40,23,38,50,52,71,76,69,71,72,70,72,72,71,71,69,79,122

pLDDT: mean 72.58, std 23.53, range [20.77, 98.06]